Protein AF-A0AAD7JZY4-F1 (afdb_monomer_lite)

Foldseek 3Di:
DPPCDDPPDDDDDDPLVRLLVLLLQCLQCVPDAPRNQLQSLLVSLVVNVVDPDQRALSSLLSLLLSLLVDLDLVSVVVSLVSNLPDPNPDPDDDPVPDHSQNSNLSSNLSSLVSNLVVLVPDDLVNLPPVVPPPDPNRDSDDNDPVSSVPVPDALLSSVSSLVSCLVSHLSVLSSLLSLLSVLLNPLRNLVVLLVDPPNVVSLVCSLVVLVVCPVDDDDPVSVVSNVSSVVSVVSNVVSNVVSVVVVVVVVVD

Secondary structure (DSSP, 8-state):
------S--SS-PPPHHHHHHHHHHHHH-TTSTTS--HHHHHHHHHHHHH--SPPPHHHHHHHHHHHHS--SHHHHHHHHHHHHT-----SSPPPTT--HHHHHHHHHHHHHHHHHHHHHT--HHHH--TT--S-GGG-SS-SSTGGGT-TT--HHHHHHHHHHHHHH-TTHHHHHHHHHHHHHH-HHHHHHHHH-HHHHHHHHHHHHHHHHTTSSPPPHHHHHHHHHHHHHHHHHHHHHHHHHHHHHHHH--

Sequence (253 aa):
MALNLPSMVDNIQPSVTDNVQSILAGLRSPMRHNTGCIFQMFQACCLMGCTKAKPPPELLRAAMQFLVGPRMSGEHEALTQRLLSCRCTTRISPPATLKPFECLDLFISHLCDILVAQLRDLRPAKFRGRKSNRAARRQPWPNCVADIGLQNGTCGDLLQSLLLWTRVSPAGAGLYTLIGSLARFWAPLGQELVTSTVVVRSMRHTLLGSAQFFEVPVPSRSADFFRRAVHSCRILWTAIHFVDAEVKIKHHH

Organism: NCBI:txid1033252

Structure (mmCIF, N/CA/C/O backbone):
data_AF-A0AAD7JZY4-F1
#
_entry.id   AF-A0AAD7JZY4-F1
#
loop_
_atom_site.group_PDB
_atom_site.id
_atom_site.type_symbol
_atom_site.label_atom_id
_atom_site.label_alt_id
_atom_site.label_comp_id
_atom_site.label_asym_id
_atom_site.label_entity_id
_atom_site.label_seq_id
_atom_site.pdbx_PDB_ins_code
_atom_site.Cartn_x
_atom_site.Cartn_y
_atom_site.Cartn_z
_atom_site.occupancy
_atom_site.B_iso_or_equiv
_atom_site.auth_seq_id
_atom_site.auth_comp_id
_atom_site.auth_asym_id
_atom_site.auth_atom_id
_atom_site.pdbx_PDB_model_num
ATOM 1 N N . MET A 1 1 ? -8.080 -10.925 -14.290 1.00 32.75 1 MET A N 1
ATOM 2 C CA . MET A 1 1 ? -7.496 -11.213 -15.614 1.00 32.75 1 MET A CA 1
ATOM 3 C C . MET A 1 1 ? -6.182 -11.947 -15.375 1.00 32.75 1 MET A C 1
ATOM 5 O O . MET A 1 1 ? -5.314 -11.372 -14.732 1.00 32.75 1 MET A O 1
ATOM 9 N N . ALA A 1 2 ? -6.070 -13.221 -15.762 1.00 27.20 2 ALA A N 1
ATOM 10 C CA . ALA A 1 2 ? -4.777 -13.902 -15.758 1.00 27.20 2 ALA A CA 1
ATOM 11 C C . ALA A 1 2 ? -3.939 -13.263 -16.869 1.00 27.20 2 ALA A C 1
ATOM 13 O O . ALA A 1 2 ? -4.353 -13.266 -18.028 1.00 27.20 2 ALA A O 1
ATOM 14 N N . LEU A 1 3 ? -2.825 -12.624 -16.516 1.00 35.09 3 LEU A N 1
ATOM 15 C CA . LEU A 1 3 ? -1.836 -12.238 -17.513 1.00 35.09 3 LEU A CA 1
ATOM 16 C C . LEU A 1 3 ? -1.328 -13.547 -18.122 1.00 35.09 3 LEU A C 1
ATOM 18 O O . LEU A 1 3 ? -0.726 -14.348 -17.411 1.00 35.09 3 LEU A O 1
ATOM 22 N N . ASN A 1 4 ? -1.606 -13.780 -19.406 1.00 32.88 4 ASN A N 1
ATOM 23 C CA . ASN A 1 4 ? -0.932 -14.826 -20.169 1.00 32.88 4 ASN A CA 1
ATOM 24 C C . ASN A 1 4 ? 0.540 -14.418 -20.280 1.00 32.88 4 ASN A C 1
ATOM 26 O O . ASN A 1 4 ? 0.938 -13.732 -21.220 1.00 32.88 4 ASN A O 1
ATOM 30 N N . LEU A 1 5 ? 1.327 -14.775 -19.264 1.00 39.41 5 LEU A N 1
ATOM 31 C CA . LEU A 1 5 ? 2.775 -14.782 -19.366 1.00 39.41 5 LEU A CA 1
ATOM 32 C C . LEU A 1 5 ? 3.135 -15.810 -20.450 1.00 39.41 5 LEU A C 1
ATOM 34 O O . LEU A 1 5 ? 2.658 -16.944 -20.368 1.00 39.41 5 LEU A O 1
ATOM 38 N N . PRO A 1 6 ? 3.924 -15.435 -21.472 1.00 35.50 6 PRO A N 1
ATOM 39 C CA . PRO A 1 6 ? 4.378 -16.387 -22.471 1.00 35.50 6 PRO A CA 1
ATOM 40 C C . PRO A 1 6 ? 5.084 -17.558 -21.783 1.00 35.50 6 PRO A C 1
ATOM 42 O O . PRO A 1 6 ? 5.805 -17.361 -20.803 1.00 35.50 6 PRO A O 1
ATOM 45 N N . SER A 1 7 ? 4.873 -18.765 -22.308 1.00 35.84 7 SER A N 1
ATOM 46 C CA . SER A 1 7 ? 5.457 -20.034 -21.863 1.00 35.84 7 SER A CA 1
ATOM 47 C C . SER A 1 7 ? 6.972 -20.096 -22.112 1.00 35.84 7 SER A C 1
ATOM 49 O O . SER A 1 7 ? 7.463 -20.937 -22.858 1.00 35.84 7 SER A O 1
ATOM 51 N N . MET A 1 8 ? 7.724 -19.180 -21.512 1.00 37.31 8 MET A N 1
ATOM 52 C CA . MET A 1 8 ? 9.182 -19.154 -21.534 1.00 37.31 8 MET A CA 1
ATOM 53 C C . MET A 1 8 ? 9.727 -19.513 -20.155 1.00 37.31 8 MET A C 1
ATOM 55 O O . MET A 1 8 ? 10.302 -18.663 -19.486 1.00 37.31 8 MET A O 1
ATOM 59 N N . VAL A 1 9 ? 9.526 -20.755 -19.710 1.00 40.34 9 VAL A N 1
ATOM 60 C CA . VAL A 1 9 ? 10.327 -21.343 -18.624 1.00 40.34 9 VAL A CA 1
ATOM 61 C C . VAL A 1 9 ? 10.408 -22.856 -18.835 1.00 40.34 9 VAL A C 1
ATOM 63 O O . VAL A 1 9 ? 9.760 -23.621 -18.130 1.00 40.34 9 VAL A O 1
ATOM 66 N N . ASP A 1 10 ? 11.224 -23.289 -19.793 1.00 41.16 10 ASP A N 1
ATOM 67 C CA . ASP A 1 10 ? 11.971 -24.525 -19.579 1.00 41.16 10 ASP A CA 1
ATOM 68 C C . ASP A 1 10 ? 13.296 -24.131 -18.920 1.00 41.16 10 ASP A C 1
ATOM 70 O O . ASP A 1 10 ? 14.033 -23.286 -19.430 1.00 41.16 10 ASP A O 1
ATOM 74 N N . ASN A 1 11 ? 13.557 -24.761 -17.774 1.00 44.38 11 ASN A N 1
ATOM 75 C CA . ASN A 1 11 ? 14.700 -24.631 -16.865 1.00 44.38 11 ASN A CA 1
ATOM 76 C C . ASN A 1 11 ? 14.567 -23.619 -15.710 1.00 44.38 11 ASN A C 1
ATOM 78 O O . ASN A 1 11 ? 14.856 -22.432 -15.819 1.00 44.38 11 ASN A O 1
ATOM 82 N N . ILE A 1 12 ? 14.243 -24.207 -14.548 1.00 45.16 12 ILE A N 1
ATOM 83 C CA . ILE A 1 12 ? 14.331 -23.675 -13.182 1.00 45.16 12 ILE A CA 1
ATOM 84 C C . ILE A 1 12 ? 13.324 -22.551 -12.904 1.00 45.16 12 ILE A C 1
ATOM 86 O O . ILE A 1 12 ? 13.651 -21.367 -12.919 1.00 45.16 12 ILE A O 1
ATOM 90 N N . GLN A 1 13 ? 12.085 -22.930 -12.564 1.00 49.72 13 GLN A N 1
ATOM 91 C CA . GLN A 1 13 ? 11.212 -22.034 -11.804 1.00 49.72 13 GLN A CA 1
ATOM 92 C C . GLN A 1 13 ? 11.962 -21.629 -10.521 1.00 49.72 13 GLN A C 1
ATOM 94 O O . GLN A 1 13 ? 12.282 -22.517 -9.724 1.00 49.72 13 GLN A O 1
ATOM 99 N N . PRO A 1 14 ? 12.274 -20.336 -10.306 1.00 58.12 14 PRO A N 1
ATOM 100 C CA . PRO A 1 14 ? 12.893 -19.902 -9.063 1.00 58.12 14 PRO A CA 1
ATOM 101 C C . PRO A 1 14 ? 11.988 -20.320 -7.909 1.00 58.12 14 PRO A C 1
ATOM 103 O O . PRO A 1 14 ? 10.761 -20.157 -7.974 1.00 58.12 14 PRO A O 1
ATOM 106 N N . SER A 1 15 ? 12.583 -20.891 -6.863 1.00 73.25 15 SER A N 1
ATOM 107 C CA . SER A 1 15 ? 11.814 -21.339 -5.711 1.00 73.25 15 SER A CA 1
ATOM 108 C C . SER A 1 15 ? 11.073 -20.146 -5.092 1.00 73.25 15 SER A C 1
ATOM 110 O O . SER A 1 15 ? 11.478 -18.989 -5.235 1.00 73.25 15 SER A O 1
ATOM 112 N N . VAL A 1 16 ? 9.973 -20.399 -4.375 1.00 72.31 16 VAL A N 1
ATOM 113 C CA . VAL A 1 16 ? 9.262 -19.344 -3.620 1.00 72.31 16 VAL A CA 1
ATOM 114 C C . VAL A 1 16 ? 10.243 -18.553 -2.743 1.00 72.31 16 VAL A C 1
ATOM 116 O O . VAL A 1 16 ? 10.134 -17.334 -2.632 1.00 72.31 16 VAL A O 1
ATOM 119 N N . THR A 1 17 ? 11.242 -19.240 -2.188 1.00 78.50 17 THR A N 1
ATOM 120 C CA . THR A 1 17 ? 12.330 -18.660 -1.401 1.00 78.50 17 THR A CA 1
ATOM 121 C C . THR A 1 17 ? 13.159 -17.658 -2.205 1.00 78.50 17 THR A C 1
ATOM 123 O O . THR A 1 17 ? 13.396 -16.556 -1.715 1.00 78.50 17 THR A O 1
ATOM 126 N N . ASP A 1 18 ? 13.542 -17.981 -3.440 1.00 76.88 18 ASP A N 1
ATOM 127 C CA . ASP A 1 18 ? 14.341 -17.092 -4.296 1.00 76.88 18 ASP A CA 1
ATOM 128 C C . ASP A 1 18 ? 13.563 -15.824 -4.669 1.00 76.88 18 ASP A C 1
ATOM 130 O O . ASP A 1 18 ? 14.097 -14.713 -4.604 1.00 76.88 18 ASP A O 1
ATOM 134 N N . ASN A 1 19 ? 12.266 -15.969 -4.966 1.00 78.00 19 ASN A N 1
ATOM 135 C CA . ASN A 1 19 ? 11.382 -14.834 -5.246 1.00 78.00 19 ASN A CA 1
ATOM 136 C C . ASN A 1 19 ? 11.231 -13.924 -4.018 1.00 78.00 19 ASN A C 1
ATOM 138 O O . ASN A 1 19 ? 11.350 -12.704 -4.128 1.00 78.00 19 ASN A O 1
ATOM 142 N N . VAL A 1 20 ? 11.033 -14.507 -2.832 1.00 82.62 20 VAL A N 1
ATOM 143 C CA . VAL A 1 20 ? 10.974 -13.760 -1.568 1.00 82.62 20 VAL A CA 1
ATOM 144 C C . VAL A 1 20 ? 12.279 -13.004 -1.319 1.00 82.62 20 VAL A C 1
ATOM 146 O O . VAL A 1 20 ? 12.229 -11.829 -0.956 1.00 82.62 20 VAL A O 1
ATOM 149 N N . GLN A 1 21 ? 13.440 -13.639 -1.507 1.00 83.44 21 GLN A N 1
ATOM 150 C CA . GLN A 1 21 ? 14.736 -12.987 -1.288 1.00 83.44 21 GLN A CA 1
ATOM 151 C C . GLN A 1 21 ? 14.977 -11.845 -2.278 1.00 83.44 21 GLN A C 1
ATOM 153 O O . GLN A 1 21 ? 15.440 -10.778 -1.875 1.00 83.44 21 GLN A O 1
ATOM 158 N N . SER A 1 22 ? 14.600 -12.029 -3.546 1.00 79.06 22 SER A N 1
ATOM 159 C CA . SER A 1 22 ? 14.688 -10.986 -4.571 1.00 79.06 22 SER A CA 1
ATOM 160 C C . SER A 1 22 ? 13.863 -9.749 -4.194 1.00 79.06 22 SER A C 1
ATOM 162 O O . SER A 1 22 ? 14.375 -8.625 -4.200 1.00 79.06 22 SER A O 1
ATOM 164 N N . ILE A 1 23 ? 12.614 -9.952 -3.760 1.00 83.44 23 ILE A N 1
ATOM 165 C CA . ILE A 1 23 ? 11.741 -8.856 -3.322 1.00 83.44 23 ILE A CA 1
ATOM 166 C C . ILE A 1 23 ? 12.290 -8.210 -2.050 1.00 83.44 23 ILE A C 1
ATOM 168 O O . ILE A 1 23 ? 12.373 -6.987 -1.973 1.00 83.44 23 ILE A O 1
ATOM 172 N N . LEU A 1 24 ? 12.708 -9.005 -1.062 1.00 87.31 24 LEU A N 1
ATOM 173 C CA . LEU A 1 24 ? 13.280 -8.499 0.187 1.00 87.31 24 LEU A CA 1
ATOM 174 C C . LEU A 1 24 ? 14.506 -7.614 -0.048 1.00 87.31 24 LEU A C 1
ATOM 176 O O . LEU A 1 24 ? 14.630 -6.577 0.604 1.00 87.31 24 LEU A O 1
ATOM 180 N N . ALA A 1 25 ? 15.395 -8.003 -0.963 1.00 84.69 25 ALA A N 1
ATOM 181 C CA . ALA A 1 25 ? 16.568 -7.212 -1.315 1.00 84.69 25 ALA A CA 1
ATOM 182 C C . ALA A 1 25 ? 16.169 -5.852 -1.912 1.00 84.69 25 ALA A C 1
ATOM 184 O O . ALA A 1 25 ? 16.689 -4.820 -1.485 1.00 84.69 25 ALA A O 1
ATOM 185 N N . GLY A 1 26 ? 15.203 -5.845 -2.838 1.00 84.75 26 GLY A N 1
ATOM 186 C CA . GLY A 1 26 ? 14.678 -4.619 -3.442 1.00 84.75 26 GLY A CA 1
ATOM 187 C C . GLY A 1 26 ? 13.964 -3.709 -2.440 1.00 84.75 26 GLY A C 1
ATOM 188 O O . GLY A 1 26 ? 14.225 -2.512 -2.401 1.00 84.75 26 GLY A O 1
ATOM 189 N N . LEU A 1 27 ? 13.118 -4.270 -1.573 1.00 87.69 27 LEU A N 1
ATOM 190 C CA . LEU A 1 27 ? 12.352 -3.510 -0.580 1.00 87.69 27 LEU A CA 1
ATOM 191 C C . LEU A 1 27 ? 13.230 -2.896 0.519 1.00 87.69 27 LEU A C 1
ATOM 193 O O . LEU A 1 27 ? 12.982 -1.774 0.949 1.00 87.69 27 LEU A O 1
ATOM 197 N N . ARG A 1 28 ? 14.254 -3.619 0.994 1.00 87.44 28 ARG A N 1
ATOM 198 C CA . ARG A 1 28 ? 15.130 -3.153 2.088 1.00 87.44 28 ARG A CA 1
ATOM 199 C C . ARG A 1 28 ? 16.166 -2.135 1.642 1.00 87.44 28 ARG A C 1
ATOM 201 O O . ARG A 1 28 ? 16.741 -1.433 2.471 1.00 87.44 28 ARG A O 1
ATOM 208 N N . SER A 1 29 ? 16.507 -2.118 0.362 1.00 82.69 29 SER A N 1
ATOM 209 C CA . SER A 1 29 ? 17.575 -1.268 -0.156 1.00 82.69 29 SER A CA 1
ATOM 210 C C . SER A 1 29 ? 17.277 -0.792 -1.576 1.00 82.69 29 SER A C 1
ATOM 212 O O . SER A 1 29 ? 18.118 -0.971 -2.456 1.00 82.69 29 SER A O 1
ATOM 214 N N . PRO A 1 30 ? 16.133 -0.118 -1.803 1.00 75.69 30 PRO A N 1
ATOM 215 C CA . PRO A 1 30 ? 15.733 0.312 -3.144 1.00 75.69 30 PRO A CA 1
ATOM 216 C C . PRO A 1 30 ? 16.678 1.369 -3.741 1.00 75.69 30 PRO A C 1
ATOM 218 O O . PRO A 1 30 ? 16.653 1.635 -4.938 1.00 75.69 30 PRO A O 1
ATOM 221 N N . MET A 1 31 ? 17.535 1.966 -2.905 1.00 69.62 31 MET A N 1
ATOM 222 C CA . MET A 1 31 ? 18.514 2.979 -3.303 1.00 69.62 31 MET A CA 1
ATOM 223 C C . MET A 1 31 ? 19.898 2.403 -3.653 1.00 69.62 31 MET A C 1
ATOM 225 O O . MET A 1 31 ? 20.703 3.095 -4.282 1.00 69.62 31 MET A O 1
ATOM 229 N N . ARG A 1 32 ? 20.207 1.152 -3.278 1.00 70.44 32 ARG A N 1
ATOM 230 C CA . ARG A 1 32 ? 21.524 0.545 -3.543 1.00 70.44 32 ARG A CA 1
ATOM 231 C C . ARG A 1 32 ? 21.658 0.147 -5.018 1.00 70.44 32 ARG A C 1
ATOM 233 O O . ARG A 1 32 ? 20.697 -0.246 -5.669 1.00 70.44 32 ARG A O 1
ATOM 240 N N . HIS A 1 33 ? 22.867 0.272 -5.566 1.00 57.78 33 HIS A N 1
ATOM 241 C CA . HIS A 1 33 ? 23.150 -0.131 -6.946 1.00 57.78 33 HIS A CA 1
ATOM 242 C C . HIS A 1 33 ? 22.918 -1.646 -7.118 1.00 57.78 33 HIS A C 1
ATOM 244 O O . HIS A 1 33 ? 23.342 -2.432 -6.276 1.00 57.78 33 HIS A O 1
ATOM 250 N N . ASN A 1 34 ? 22.243 -2.044 -8.203 1.00 59.59 34 ASN A N 1
ATOM 251 C CA . ASN A 1 34 ? 21.917 -3.433 -8.578 1.00 59.59 34 ASN A CA 1
ATOM 252 C C . ASN A 1 34 ? 20.942 -4.208 -7.666 1.00 59.59 34 ASN A C 1
ATOM 254 O O . ASN A 1 34 ? 20.619 -5.353 -7.977 1.00 59.59 34 ASN A O 1
ATOM 258 N N . THR A 1 35 ? 20.411 -3.609 -6.599 1.00 58.78 35 THR A N 1
ATOM 259 C CA . THR A 1 35 ? 19.313 -4.179 -5.801 1.00 58.78 35 THR A CA 1
ATOM 260 C C . THR A 1 35 ? 18.084 -3.291 -5.962 1.00 58.78 35 THR A C 1
ATOM 262 O O . THR A 1 35 ? 18.087 -2.165 -5.482 1.00 58.78 35 THR A O 1
ATOM 265 N N . GLY A 1 36 ? 17.044 -3.764 -6.652 1.00 60.00 36 GLY A N 1
ATOM 266 C CA . GLY A 1 36 ? 15.808 -2.984 -6.819 1.00 60.00 36 GLY A CA 1
ATOM 267 C C . GLY A 1 36 ? 15.453 -2.610 -8.257 1.00 60.00 36 GLY A C 1
ATOM 268 O O . GLY A 1 36 ? 14.931 -1.527 -8.509 1.00 60.00 36 GLY A O 1
ATOM 269 N N . CYS A 1 37 ? 15.709 -3.502 -9.219 1.00 78.06 37 CYS A N 1
ATOM 270 C CA . CYS A 1 37 ? 15.067 -3.380 -10.523 1.00 78.06 37 CYS A CA 1
ATOM 271 C C . CYS A 1 37 ? 13.551 -3.415 -10.346 1.00 78.06 37 CYS A C 1
ATOM 273 O O . CYS A 1 37 ? 13.026 -4.437 -9.894 1.00 78.06 37 CYS A O 1
ATOM 275 N N . ILE A 1 38 ? 12.839 -2.368 -10.769 1.00 81.44 38 ILE A N 1
ATOM 276 C CA . ILE A 1 38 ? 11.379 -2.369 -10.661 1.00 81.44 38 ILE A CA 1
ATOM 277 C C . ILE A 1 38 ? 10.743 -3.527 -11.440 1.00 81.44 38 ILE A C 1
ATOM 279 O O . ILE A 1 38 ? 9.788 -4.132 -10.966 1.00 81.44 38 ILE A O 1
ATOM 283 N N . PHE A 1 39 ? 11.333 -3.922 -12.573 1.00 79.31 39 PHE A N 1
ATOM 284 C CA . PHE A 1 39 ? 10.873 -5.072 -13.353 1.00 79.31 39 PHE A CA 1
ATOM 285 C C . PHE A 1 39 ? 11.077 -6.403 -12.620 1.00 79.31 39 PHE A C 1
ATOM 287 O O . PHE A 1 39 ? 10.158 -7.217 -12.587 1.00 79.31 39 PHE A O 1
ATOM 294 N N . GLN A 1 40 ? 12.236 -6.625 -11.985 1.00 78.81 40 GLN A N 1
ATOM 295 C CA . GLN A 1 40 ? 12.467 -7.854 -11.208 1.00 78.81 40 GLN A CA 1
ATOM 296 C C . GLN A 1 40 ? 11.557 -7.909 -9.979 1.00 78.81 40 GLN A C 1
ATOM 298 O O . GLN A 1 40 ? 10.990 -8.955 -9.682 1.00 78.81 40 GLN A O 1
ATOM 303 N N . MET A 1 41 ? 11.382 -6.778 -9.289 1.00 83.69 41 MET A N 1
ATOM 304 C CA . MET A 1 41 ? 10.494 -6.680 -8.131 1.00 83.69 41 MET A CA 1
ATOM 305 C C . MET A 1 41 ? 9.039 -6.943 -8.529 1.00 83.69 41 MET A C 1
ATOM 307 O O . MET A 1 41 ? 8.363 -7.741 -7.884 1.00 83.69 41 MET A O 1
ATOM 311 N N . PHE A 1 42 ? 8.577 -6.344 -9.629 1.00 84.62 42 PHE A N 1
ATOM 312 C CA . PHE A 1 42 ? 7.261 -6.603 -10.208 1.00 84.62 42 PHE A CA 1
ATOM 313 C C . PHE A 1 42 ? 7.073 -8.083 -10.565 1.00 84.62 42 PHE A C 1
ATOM 315 O O . PHE A 1 42 ? 6.083 -8.691 -10.155 1.00 84.62 42 PHE A O 1
ATOM 322 N N . GLN A 1 43 ? 8.024 -8.684 -11.283 1.00 80.88 43 GLN A N 1
ATOM 323 C CA . GLN A 1 43 ? 7.943 -10.083 -11.700 1.00 80.88 43 GLN A CA 1
ATOM 324 C C . GLN A 1 43 ? 7.916 -11.027 -10.496 1.00 80.88 43 GLN A C 1
ATOM 326 O O . GLN A 1 43 ? 7.069 -11.918 -10.432 1.00 80.88 43 GLN A O 1
ATOM 331 N N . ALA A 1 44 ? 8.790 -10.811 -9.515 1.00 81.94 44 ALA A N 1
ATOM 332 C CA . ALA A 1 44 ? 8.813 -11.617 -8.304 1.00 81.94 44 ALA A CA 1
ATOM 333 C C . ALA A 1 44 ? 7.500 -11.471 -7.511 1.00 81.94 44 ALA A C 1
ATOM 335 O O . ALA A 1 44 ? 6.957 -12.471 -7.038 1.00 81.94 44 ALA A O 1
ATOM 336 N N . CYS A 1 45 ? 6.926 -10.263 -7.429 1.00 82.88 45 CYS A N 1
ATOM 337 C CA . CYS A 1 45 ? 5.596 -10.048 -6.848 1.00 82.88 45 CYS A CA 1
ATOM 338 C C . CYS A 1 45 ? 4.494 -10.798 -7.610 1.00 82.88 45 CYS A C 1
ATOM 340 O O . CYS A 1 45 ? 3.642 -11.419 -6.973 1.00 82.88 45 CYS A O 1
ATOM 342 N N . CYS A 1 46 ? 4.521 -10.797 -8.947 1.00 81.62 46 CYS A N 1
ATOM 343 C CA . CYS A 1 46 ? 3.571 -11.556 -9.765 1.00 81.62 46 CYS A CA 1
ATOM 344 C C . CYS A 1 46 ? 3.664 -13.058 -9.490 1.00 81.62 46 CYS A C 1
ATOM 346 O O . CYS A 1 46 ? 2.643 -13.711 -9.270 1.00 81.62 46 CYS A O 1
ATOM 348 N N . LEU A 1 47 ? 4.885 -13.600 -9.456 1.00 79.31 47 LEU A N 1
ATOM 349 C CA . LEU A 1 47 ? 5.130 -15.014 -9.177 1.00 79.31 47 LEU A CA 1
ATOM 350 C C . LEU A 1 47 ? 4.634 -15.397 -7.781 1.00 79.31 47 LEU A C 1
ATOM 352 O O . LEU A 1 47 ? 3.945 -16.404 -7.638 1.00 79.31 47 LEU A O 1
ATOM 356 N N . MET A 1 48 ? 4.888 -14.565 -6.767 1.00 79.88 48 MET A N 1
ATOM 357 C CA . MET A 1 48 ? 4.340 -14.792 -5.429 1.00 79.88 48 MET A CA 1
ATOM 358 C C . MET A 1 48 ? 2.814 -14.746 -5.396 1.00 79.88 48 MET A C 1
ATOM 360 O O . MET A 1 48 ? 2.213 -15.604 -4.756 1.00 79.88 48 MET A O 1
ATOM 364 N N . GLY A 1 49 ? 2.184 -13.800 -6.099 1.00 74.12 49 GLY A N 1
ATOM 365 C CA . GLY A 1 49 ? 0.723 -13.718 -6.202 1.00 74.12 49 GLY A CA 1
ATOM 366 C C . GLY A 1 49 ? 0.089 -14.950 -6.858 1.00 74.12 49 GLY A C 1
ATOM 367 O O . GLY A 1 49 ? -1.060 -15.275 -6.569 1.00 74.12 49 GLY A O 1
ATOM 368 N N . CYS A 1 50 ? 0.841 -15.665 -7.699 1.00 74.94 50 CYS A N 1
ATOM 369 C CA . CYS A 1 50 ? 0.415 -16.935 -8.289 1.00 74.94 50 CYS A CA 1
ATOM 370 C C . CYS A 1 50 ? 0.599 -18.128 -7.337 1.00 74.94 50 CYS A C 1
ATOM 372 O O . CYS A 1 50 ? 0.006 -19.188 -7.547 1.00 74.94 50 CYS A O 1
ATOM 374 N N . THR A 1 51 ? 1.415 -17.986 -6.291 1.00 71.81 51 THR A N 1
ATOM 375 C CA . THR A 1 51 ? 1.653 -19.062 -5.329 1.00 71.81 51 THR A CA 1
ATOM 376 C C . THR A 1 51 ? 0.568 -19.090 -4.254 1.00 71.81 51 THR A C 1
ATOM 378 O O . THR A 1 51 ? 0.128 -18.060 -3.756 1.00 71.81 51 THR A O 1
ATOM 381 N N . LYS A 1 52 ? 0.165 -20.293 -3.827 1.00 70.00 52 LYS A N 1
ATOM 382 C CA . LYS A 1 52 ? -0.700 -20.475 -2.642 1.00 70.00 52 LYS A CA 1
ATOM 383 C C . LYS A 1 52 ? 0.071 -20.339 -1.318 1.00 70.00 52 LYS A C 1
ATOM 385 O O . LYS A 1 52 ? -0.505 -20.531 -0.247 1.00 70.00 52 LYS A O 1
ATOM 390 N N . ALA A 1 53 ? 1.377 -20.077 -1.382 1.00 72.44 53 ALA A N 1
ATOM 391 C CA . ALA A 1 53 ? 2.242 -19.993 -0.216 1.00 72.44 53 ALA A CA 1
ATOM 392 C C . ALA A 1 53 ? 2.004 -18.680 0.538 1.00 72.44 53 ALA A C 1
ATOM 394 O O . ALA A 1 53 ? 1.848 -17.618 -0.064 1.00 72.44 53 ALA A O 1
ATOM 395 N N . LYS A 1 54 ? 1.999 -18.743 1.874 1.00 76.50 54 LYS A N 1
ATOM 396 C CA . LYS A 1 54 ? 1.907 -17.530 2.689 1.00 76.50 54 LYS A CA 1
ATOM 397 C C . LYS A 1 54 ? 3.257 -16.799 2.669 1.00 76.50 54 LYS A C 1
ATOM 399 O O . LYS A 1 54 ? 4.267 -17.430 2.984 1.00 76.50 54 LYS A O 1
ATOM 404 N N . PRO A 1 55 ? 3.295 -15.500 2.324 1.00 78.38 55 PRO A N 1
ATOM 405 C CA . PRO A 1 55 ? 4.510 -14.701 2.385 1.00 78.38 55 PRO A CA 1
ATOM 406 C C . PRO A 1 55 ? 5.057 -14.668 3.822 1.00 78.38 55 PRO A C 1
ATOM 408 O O . PRO A 1 55 ? 4.278 -14.594 4.780 1.00 78.38 55 PRO A O 1
ATOM 411 N N . PRO A 1 56 ? 6.387 -14.707 3.999 1.00 79.56 56 PRO A N 1
ATOM 412 C CA . PRO A 1 56 ? 6.978 -14.698 5.327 1.00 79.56 56 PRO A CA 1
ATOM 413 C C . PRO A 1 56 ? 6.809 -13.336 6.029 1.00 79.56 56 PRO A C 1
ATOM 415 O O . PRO A 1 56 ? 6.770 -12.297 5.363 1.00 79.56 56 PRO A O 1
ATOM 418 N N . PRO A 1 57 ? 6.766 -13.303 7.375 1.00 78.50 57 PRO A N 1
ATOM 419 C CA . PRO A 1 57 ? 6.658 -12.072 8.168 1.00 78.50 57 PRO A CA 1
ATOM 420 C C . PRO A 1 57 ? 7.662 -10.977 7.787 1.00 78.50 57 PRO A C 1
ATOM 422 O O . PRO A 1 57 ? 7.356 -9.787 7.816 1.00 78.50 57 PRO A O 1
ATOM 425 N N . GLU A 1 58 ? 8.892 -11.361 7.454 1.00 81.88 58 GLU A N 1
ATOM 426 C CA . GLU A 1 58 ? 9.973 -10.450 7.085 1.00 81.88 58 GLU A CA 1
ATOM 427 C C . GLU A 1 58 ? 9.650 -9.668 5.813 1.00 81.88 58 GLU A C 1
ATOM 429 O O . GLU A 1 58 ? 10.002 -8.493 5.720 1.00 81.88 58 GLU A O 1
ATOM 434 N N . LEU A 1 59 ? 8.969 -10.307 4.860 1.00 85.19 59 LEU A N 1
ATOM 435 C CA . LEU A 1 59 ? 8.543 -9.686 3.614 1.00 85.19 59 LEU A CA 1
ATOM 436 C C . LEU A 1 59 ? 7.448 -8.653 3.864 1.00 85.19 59 LEU A C 1
ATOM 438 O O . LEU A 1 59 ? 7.513 -7.556 3.322 1.00 85.19 59 LEU A O 1
ATOM 442 N N . LEU A 1 60 ? 6.485 -8.971 4.730 1.00 84.75 60 LEU A N 1
ATOM 443 C CA . LEU A 1 60 ? 5.400 -8.053 5.084 1.00 84.75 60 LEU A CA 1
ATOM 444 C C . LEU A 1 60 ? 5.942 -6.798 5.773 1.00 84.75 60 LEU A C 1
ATOM 446 O O . LEU A 1 60 ? 5.557 -5.683 5.425 1.00 84.75 60 LEU A O 1
ATOM 450 N N . ARG A 1 61 ? 6.901 -6.969 6.693 1.00 83.88 61 ARG A N 1
ATOM 451 C CA . ARG A 1 61 ? 7.592 -5.840 7.331 1.00 83.88 61 ARG A CA 1
ATOM 452 C C . ARG A 1 61 ? 8.380 -5.011 6.323 1.00 83.88 61 ARG A C 1
ATOM 454 O O . ARG A 1 61 ? 8.248 -3.795 6.335 1.00 83.88 61 ARG A O 1
ATOM 461 N N . ALA A 1 62 ? 9.155 -5.649 5.444 1.00 87.12 62 ALA A N 1
ATOM 462 C CA . ALA A 1 62 ? 9.925 -4.939 4.425 1.00 87.12 62 ALA A CA 1
ATOM 463 C C . ALA A 1 62 ? 9.019 -4.177 3.445 1.00 87.12 62 ALA A C 1
ATOM 465 O O . ALA A 1 62 ? 9.344 -3.063 3.054 1.00 87.12 62 ALA A O 1
ATOM 466 N N . ALA A 1 63 ? 7.869 -4.748 3.082 1.00 89.69 63 ALA A N 1
ATOM 467 C CA . ALA A 1 63 ? 6.903 -4.118 2.190 1.00 89.69 63 ALA A CA 1
ATOM 468 C C . ALA A 1 63 ? 6.274 -2.881 2.834 1.00 89.69 63 ALA A C 1
ATOM 470 O O . ALA A 1 63 ? 6.239 -1.821 2.217 1.00 89.69 63 ALA A O 1
ATOM 471 N N . MET A 1 64 ? 5.852 -2.986 4.098 1.00 88.81 64 MET A N 1
ATOM 472 C CA . MET A 1 64 ? 5.373 -1.824 4.845 1.00 88.81 64 MET A CA 1
ATOM 473 C C . MET A 1 64 ? 6.468 -0.765 4.997 1.00 88.81 64 MET A C 1
ATOM 475 O O . MET A 1 64 ? 6.211 0.390 4.688 1.00 88.81 64 MET A O 1
ATOM 479 N N . GLN A 1 65 ? 7.687 -1.151 5.388 1.00 88.44 65 GLN A N 1
ATOM 480 C CA . GLN A 1 65 ? 8.833 -0.240 5.518 1.00 88.44 65 GLN A CA 1
ATOM 481 C C . GLN A 1 65 ? 9.163 0.484 4.213 1.00 88.44 65 GLN A C 1
ATOM 483 O O . GLN A 1 65 ? 9.471 1.668 4.235 1.00 88.44 65 GLN A O 1
ATOM 488 N N . PHE A 1 66 ? 9.075 -0.208 3.079 1.00 91.06 66 PHE A N 1
ATOM 489 C CA . PHE A 1 66 ? 9.260 0.392 1.764 1.00 91.06 66 PHE A CA 1
ATOM 490 C C . PHE A 1 66 ? 8.171 1.431 1.464 1.00 91.06 66 PHE A C 1
ATOM 492 O O . PHE A 1 66 ? 8.484 2.554 1.075 1.00 91.06 66 PHE A O 1
ATOM 499 N N . LEU A 1 67 ? 6.899 1.085 1.694 1.00 90.62 67 LEU A N 1
ATOM 500 C CA . LEU A 1 67 ? 5.769 1.982 1.437 1.00 90.62 67 LEU A CA 1
ATOM 501 C C . LEU A 1 67 ? 5.770 3.212 2.357 1.00 90.62 67 LEU A C 1
ATOM 503 O O . LEU A 1 67 ? 5.346 4.283 1.934 1.00 90.62 67 LEU A O 1
ATOM 507 N N . VAL A 1 68 ? 6.253 3.084 3.593 1.00 90.12 68 VAL A N 1
ATOM 508 C CA . VAL A 1 68 ? 6.303 4.198 4.562 1.00 90.12 68 VAL A CA 1
ATOM 509 C C . VAL A 1 68 ? 7.669 4.878 4.637 1.00 90.12 68 VAL A C 1
ATOM 511 O O . VAL A 1 68 ? 7.847 5.829 5.394 1.00 90.12 68 VAL A O 1
ATOM 514 N N . GLY A 1 69 ? 8.643 4.374 3.878 1.00 86.62 69 GLY A N 1
ATOM 515 C CA . GLY A 1 69 ? 10.012 4.877 3.850 1.00 86.62 69 GLY A CA 1
ATOM 516 C C . GLY A 1 69 ? 10.079 6.348 3.445 1.00 86.62 69 GLY A C 1
ATOM 517 O O . GLY A 1 69 ? 10.711 7.119 4.165 1.00 86.62 69 GLY A O 1
ATOM 518 N N . PRO A 1 70 ? 9.407 6.763 2.354 1.00 83.25 70 PRO A N 1
ATOM 519 C CA . PRO A 1 70 ? 9.268 8.171 2.019 1.00 83.25 70 PRO A CA 1
ATOM 520 C C . PRO A 1 70 ? 8.385 8.893 3.040 1.00 83.25 70 PRO A C 1
ATOM 522 O O . PRO A 1 70 ? 7.184 8.634 3.143 1.00 83.25 70 PRO A O 1
ATOM 525 N N . ARG A 1 71 ? 8.971 9.821 3.790 1.00 81.56 71 ARG A N 1
ATOM 526 C CA . ARG A 1 71 ? 8.279 10.650 4.788 1.00 81.56 71 ARG A CA 1
ATOM 527 C C . ARG A 1 71 ? 7.858 11.996 4.217 1.00 81.56 71 ARG A C 1
ATOM 529 O O . ARG A 1 71 ? 6.925 12.616 4.717 1.00 81.56 71 ARG A O 1
ATOM 536 N N . MET A 1 72 ? 8.515 12.436 3.148 1.00 85.50 72 MET A N 1
ATOM 537 C CA . MET A 1 72 ? 8.225 13.699 2.470 1.00 85.50 72 MET A CA 1
ATOM 538 C C . MET A 1 72 ? 8.143 13.521 0.952 1.00 85.50 72 MET A C 1
ATOM 540 O O . MET A 1 72 ? 8.709 12.580 0.395 1.00 85.50 72 MET A O 1
ATOM 544 N N . SER A 1 73 ? 7.489 14.465 0.264 1.00 85.88 73 SER A N 1
ATOM 545 C CA . SER A 1 73 ? 7.339 14.432 -1.201 1.00 85.88 73 SER A CA 1
ATOM 546 C C . SER A 1 73 ? 8.681 14.315 -1.934 1.00 85.88 73 SER A C 1
ATOM 548 O O . SER A 1 73 ? 8.797 13.499 -2.840 1.00 85.88 73 SER A O 1
ATOM 550 N N . GLY A 1 74 ? 9.712 15.054 -1.504 1.00 86.69 74 GLY A N 1
ATOM 551 C CA . GLY A 1 74 ? 11.033 15.009 -2.146 1.00 86.69 74 GLY A CA 1
ATOM 552 C C . GLY A 1 74 ? 11.730 13.648 -2.026 1.00 86.69 74 GLY A C 1
ATOM 553 O O . GLY A 1 74 ? 12.344 13.180 -2.979 1.00 86.69 74 GLY A O 1
ATOM 554 N N . GLU A 1 75 ? 11.584 12.962 -0.888 1.00 88.19 75 GLU A N 1
ATOM 555 C CA . GLU A 1 75 ? 12.114 11.601 -0.709 1.00 88.19 75 GLU A CA 1
ATOM 556 C C . GLU A 1 75 ? 11.374 10.601 -1.600 1.00 88.19 75 GLU A C 1
ATOM 558 O O . GLU A 1 75 ? 11.982 9.721 -2.210 1.00 88.19 75 GLU A O 1
ATOM 563 N N . HIS A 1 76 ? 10.054 10.760 -1.698 1.00 89.25 76 HIS A N 1
ATOM 564 C CA . HIS A 1 76 ? 9.204 9.932 -2.541 1.00 89.25 76 HIS A CA 1
ATOM 565 C C . HIS A 1 76 ? 9.551 10.111 -4.030 1.00 89.25 76 HIS A C 1
ATOM 567 O O . HIS A 1 76 ? 9.678 9.130 -4.766 1.00 89.25 76 HIS A O 1
ATOM 573 N N . GLU A 1 77 ? 9.740 11.351 -4.479 1.00 88.56 77 GLU A N 1
ATOM 574 C CA . GLU A 1 77 ? 10.176 11.670 -5.840 1.00 88.56 77 GLU A CA 1
ATOM 575 C C . GLU A 1 77 ? 11.562 11.095 -6.134 1.00 88.56 77 GLU A C 1
ATOM 577 O O . GLU A 1 77 ? 11.734 10.431 -7.155 1.00 88.56 77 GLU A O 1
ATOM 582 N N . ALA A 1 78 ? 12.528 11.261 -5.226 1.00 87.75 78 ALA A N 1
ATOM 583 C CA . ALA A 1 78 ? 13.871 10.706 -5.384 1.00 87.75 78 ALA A CA 1
ATOM 584 C C . ALA A 1 78 ? 13.854 9.172 -5.496 1.00 87.75 78 ALA A C 1
ATOM 586 O O . ALA A 1 78 ? 14.502 8.608 -6.382 1.00 87.75 78 ALA A O 1
ATOM 587 N N . LEU A 1 79 ? 13.076 8.494 -4.646 1.00 87.75 79 LEU A N 1
ATOM 588 C CA . LEU A 1 79 ? 12.891 7.044 -4.706 1.00 87.75 79 LEU A CA 1
ATOM 589 C C . LEU A 1 79 ? 12.237 6.616 -6.025 1.00 87.75 79 LEU A C 1
ATOM 591 O O . LEU A 1 79 ? 12.716 5.695 -6.685 1.00 87.75 79 LEU A O 1
ATOM 595 N N . THR A 1 80 ? 11.174 7.305 -6.437 1.00 87.75 80 THR A N 1
ATOM 596 C CA . THR A 1 80 ? 10.465 7.029 -7.692 1.00 87.75 80 THR A CA 1
ATOM 597 C C . THR A 1 80 ? 11.405 7.179 -8.884 1.00 87.75 80 THR A C 1
ATOM 599 O O . THR A 1 80 ? 11.561 6.248 -9.671 1.00 87.75 80 THR A O 1
ATOM 602 N N . GLN A 1 81 ? 12.112 8.307 -8.985 1.00 86.75 81 GLN A N 1
ATOM 603 C CA . GLN A 1 81 ? 13.088 8.551 -10.046 1.00 86.75 81 GLN A CA 1
ATOM 604 C C . GLN A 1 81 ? 14.198 7.501 -10.050 1.00 86.75 81 GLN A C 1
ATOM 606 O O . GLN A 1 81 ? 14.621 7.040 -11.111 1.00 86.75 81 GLN A O 1
ATOM 611 N N . ARG A 1 82 ? 14.648 7.050 -8.876 1.00 84.75 82 ARG A N 1
ATOM 612 C CA . ARG A 1 82 ? 15.641 5.979 -8.775 1.00 84.75 82 ARG A CA 1
ATOM 613 C C . ARG A 1 82 ? 15.123 4.649 -9.325 1.00 84.75 82 ARG A C 1
ATOM 615 O O . ARG A 1 82 ? 15.829 4.006 -10.097 1.00 84.75 82 ARG A O 1
ATOM 622 N N . LEU A 1 83 ? 13.901 4.256 -8.972 1.00 84.50 83 LEU A N 1
ATOM 623 C CA . LEU A 1 83 ? 13.281 3.022 -9.466 1.00 84.50 83 LEU A CA 1
ATOM 624 C C . LEU A 1 83 ? 13.054 3.071 -10.983 1.00 84.50 83 LEU A C 1
ATOM 626 O O . LEU A 1 83 ? 13.321 2.090 -11.677 1.00 84.50 83 LEU A O 1
ATOM 630 N N . LEU A 1 84 ? 12.625 4.225 -11.502 1.00 83.88 84 LEU A N 1
ATOM 631 C CA . LEU A 1 84 ? 12.396 4.447 -12.933 1.00 83.88 84 LEU A CA 1
ATOM 632 C C . LEU A 1 84 ? 13.695 4.527 -13.743 1.00 83.88 84 LEU A C 1
ATOM 634 O O . LEU A 1 84 ? 13.715 4.146 -14.910 1.00 83.88 84 LEU A O 1
ATOM 638 N N . SER A 1 85 ? 14.783 4.996 -13.130 1.00 80.12 85 SER A N 1
ATOM 639 C CA . SER A 1 85 ? 16.096 5.107 -13.773 1.00 80.12 85 SER A CA 1
ATOM 640 C C . SER A 1 85 ? 16.924 3.822 -13.717 1.00 80.12 85 SER A C 1
ATOM 642 O O . SER A 1 85 ? 18.049 3.825 -14.230 1.00 80.12 85 SER A O 1
ATOM 644 N N . CYS A 1 86 ? 16.421 2.711 -13.145 1.00 74.94 86 CYS A N 1
ATOM 645 C CA . CYS A 1 86 ? 17.219 1.486 -13.158 1.00 74.94 86 CYS A CA 1
ATOM 646 C C . CYS A 1 86 ? 17.460 0.992 -14.587 1.00 74.94 86 CYS A C 1
ATOM 648 O O . CYS A 1 86 ? 16.538 0.587 -15.290 1.00 74.94 86 CYS A O 1
ATOM 650 N N . ARG A 1 87 ? 18.739 0.905 -14.964 1.00 65.31 87 ARG A N 1
ATOM 651 C CA . ARG A 1 87 ? 19.220 0.285 -16.210 1.00 65.31 87 ARG A CA 1
ATOM 652 C C . ARG A 1 87 ? 19.634 -1.167 -16.013 1.00 65.31 87 ARG A C 1
ATOM 654 O O . ARG A 1 87 ? 20.622 -1.631 -16.570 1.00 65.31 87 ARG A O 1
ATOM 661 N N . CYS A 1 88 ? 18.915 -1.855 -15.144 1.00 66.69 88 CYS A N 1
ATOM 662 C CA . CYS A 1 88 ? 19.174 -3.232 -14.789 1.00 66.69 88 CYS A CA 1
ATOM 663 C C . CYS A 1 88 ? 19.214 -4.097 -16.070 1.00 66.69 88 CYS A C 1
ATOM 665 O O . CYS A 1 88 ? 18.195 -4.241 -16.746 1.00 66.69 88 CYS A O 1
ATOM 667 N N . THR A 1 89 ? 20.380 -4.662 -16.402 1.00 52.16 89 THR A N 1
ATOM 668 C CA . THR A 1 89 ? 20.601 -5.606 -17.513 1.00 52.16 89 THR A CA 1
ATOM 669 C C . THR A 1 89 ? 19.967 -6.949 -17.168 1.00 52.16 89 THR A C 1
ATOM 671 O O . THR A 1 89 ? 20.619 -7.928 -16.813 1.00 52.16 89 THR A O 1
ATOM 674 N N . THR A 1 90 ? 18.643 -6.989 -17.174 1.00 51.34 90 THR A N 1
ATOM 675 C CA . THR A 1 90 ? 17.909 -8.226 -16.947 1.00 51.34 90 THR A CA 1
ATOM 676 C C . THR A 1 90 ? 18.093 -9.140 -18.160 1.00 51.34 90 THR A C 1
ATOM 678 O O . THR A 1 90 ? 17.873 -8.734 -19.296 1.00 51.34 90 THR A O 1
ATOM 681 N N . ARG A 1 91 ? 18.478 -10.404 -17.921 1.00 47.44 91 ARG A N 1
ATOM 682 C CA . ARG A 1 91 ? 18.422 -11.491 -18.928 1.00 47.44 91 ARG A CA 1
ATOM 683 C C . ARG A 1 91 ? 16.987 -11.817 -19.370 1.00 47.44 91 ARG A C 1
ATOM 685 O O . ARG A 1 91 ? 16.786 -12.640 -20.251 1.00 47.44 91 ARG A O 1
ATOM 692 N N . ILE A 1 92 ? 16.007 -11.201 -18.718 1.00 53.09 92 ILE A N 1
ATOM 693 C CA . ILE A 1 92 ? 14.582 -11.365 -18.954 1.00 53.09 92 ILE A CA 1
ATOM 694 C C . ILE A 1 92 ? 14.118 -10.025 -19.497 1.00 53.09 92 ILE A C 1
ATOM 696 O O . ILE A 1 92 ? 14.024 -9.052 -18.750 1.00 53.09 92 ILE A O 1
ATOM 700 N N . SER A 1 93 ? 13.898 -9.958 -20.805 1.00 50.59 93 SER A N 1
ATOM 701 C CA . SER A 1 93 ? 13.333 -8.770 -21.425 1.00 50.59 93 SER A CA 1
ATOM 702 C C . SER A 1 93 ? 12.002 -8.449 -20.737 1.00 50.59 93 SER A C 1
ATOM 704 O O . SER A 1 93 ? 11.195 -9.366 -20.543 1.00 50.59 93 SER A O 1
ATOM 706 N N . PRO A 1 94 ? 11.734 -7.184 -20.359 1.00 51.62 94 PRO A N 1
ATOM 707 C CA . PRO A 1 94 ? 10.375 -6.809 -20.001 1.00 51.62 94 PRO A CA 1
ATOM 708 C C . PRO A 1 94 ? 9.446 -7.236 -21.147 1.00 51.62 94 PRO A C 1
ATOM 710 O O . PRO A 1 94 ? 9.887 -7.230 -22.304 1.00 51.62 94 PRO A O 1
ATOM 713 N N . PRO A 1 95 ? 8.177 -7.606 -20.882 1.00 54.66 95 PRO A N 1
ATOM 714 C CA . PRO A 1 95 ? 7.216 -7.702 -21.973 1.00 54.66 95 PRO A CA 1
ATOM 715 C C . PRO A 1 95 ? 7.325 -6.386 -22.743 1.00 54.66 95 PRO A C 1
ATOM 717 O O . PRO A 1 95 ? 7.240 -5.326 -22.121 1.00 54.66 95 PRO A O 1
ATOM 720 N N . ALA A 1 96 ? 7.601 -6.461 -24.050 1.00 56.62 96 ALA A N 1
ATOM 721 C CA . ALA A 1 96 ? 8.130 -5.367 -24.881 1.00 56.62 96 ALA A CA 1
ATOM 722 C C . ALA A 1 96 ? 7.260 -4.087 -24.925 1.00 56.62 96 ALA A C 1
ATOM 724 O O . ALA A 1 96 ? 7.564 -3.136 -25.636 1.00 56.62 96 ALA A O 1
ATOM 725 N N . THR A 1 97 ? 6.169 -4.065 -24.167 1.00 62.09 97 THR A N 1
ATOM 726 C CA . THR A 1 97 ? 5.108 -3.072 -24.152 1.0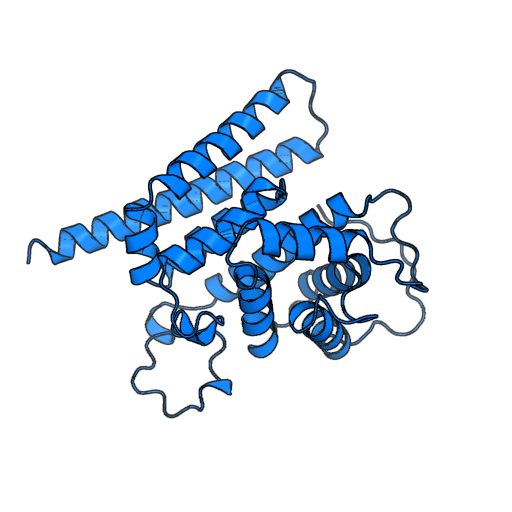0 62.09 97 THR A CA 1
ATOM 727 C C . THR A 1 97 ? 4.969 -2.299 -22.839 1.00 62.09 97 THR A C 1
ATOM 729 O O . THR A 1 97 ? 4.283 -1.285 -22.855 1.00 62.09 97 THR A O 1
ATOM 732 N N . LEU A 1 98 ? 5.533 -2.749 -21.705 1.00 69.56 98 LEU A N 1
ATOM 733 C CA . LEU A 1 98 ? 5.320 -2.058 -20.420 1.00 69.56 98 LEU A CA 1
ATOM 734 C C . LEU A 1 98 ? 6.369 -0.974 -20.167 1.00 69.56 98 LEU A C 1
ATOM 736 O O . LEU A 1 98 ? 7.570 -1.246 -20.095 1.00 69.56 98 LEU A O 1
ATOM 740 N N . LYS A 1 99 ? 5.901 0.259 -19.965 1.00 79.69 99 LYS A N 1
ATOM 741 C CA . LYS A 1 99 ? 6.755 1.389 -19.584 1.00 79.69 99 LYS A CA 1
ATOM 742 C C . LYS A 1 99 ? 7.194 1.249 -18.113 1.00 79.69 99 LYS A C 1
ATOM 744 O O . LYS A 1 99 ? 6.449 0.689 -17.307 1.00 79.69 99 LYS A O 1
ATOM 749 N N . PRO A 1 100 ? 8.361 1.795 -17.712 1.00 79.00 100 PRO A N 1
ATOM 750 C CA . PRO A 1 100 ? 8.845 1.709 -16.328 1.00 79.00 100 PRO A CA 1
ATOM 751 C C . PRO A 1 100 ? 7.840 2.207 -15.279 1.00 79.00 100 PRO A C 1
ATOM 753 O O . PRO A 1 100 ? 7.701 1.604 -14.219 1.00 79.00 100 PRO A O 1
ATOM 756 N N . PHE A 1 101 ? 7.106 3.273 -15.600 1.00 81.75 101 PHE A N 1
ATOM 757 C CA . PHE A 1 101 ? 6.079 3.837 -14.725 1.00 81.75 101 PHE A CA 1
ATOM 758 C C . PHE A 1 101 ? 4.897 2.880 -14.515 1.00 81.75 101 PHE A C 1
ATOM 760 O O . PHE A 1 101 ? 4.493 2.638 -13.385 1.00 81.75 101 PHE A O 1
ATOM 767 N N . GLU A 1 102 ? 4.424 2.230 -15.580 1.00 81.25 102 GLU A N 1
ATOM 768 C CA . GL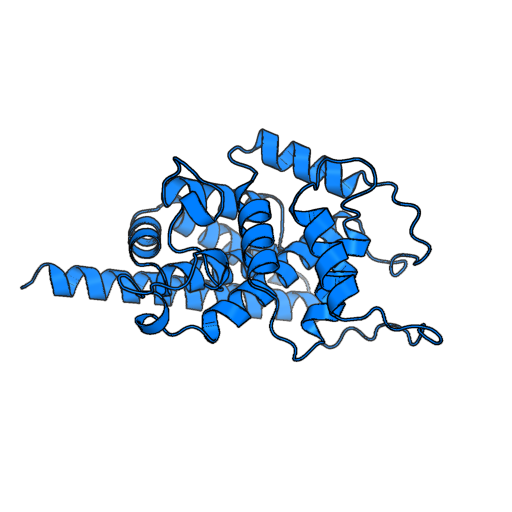U A 1 102 ? 3.363 1.219 -15.486 1.00 81.25 102 GLU A CA 1
ATOM 769 C C . GLU A 1 102 ? 3.816 0.010 -14.653 1.00 81.25 102 GLU A C 1
ATOM 771 O O . GLU A 1 102 ? 3.026 -0.576 -13.914 1.00 81.25 102 GLU A O 1
ATOM 776 N N . CYS A 1 103 ? 5.099 -0.356 -14.733 1.00 82.38 103 CYS A N 1
ATOM 777 C CA . CYS A 1 103 ? 5.665 -1.422 -13.905 1.00 82.38 103 CYS A CA 1
ATOM 778 C C . CYS A 1 103 ? 5.720 -1.038 -12.430 1.00 82.38 103 CYS A C 1
ATOM 780 O O . CYS A 1 103 ? 5.448 -1.884 -11.580 1.00 82.38 103 CYS A O 1
ATOM 782 N N . LEU A 1 104 ? 6.046 0.221 -12.125 1.00 85.44 104 LEU A N 1
ATOM 783 C CA . LEU A 1 104 ? 5.996 0.734 -10.762 1.00 85.44 104 LEU A CA 1
ATOM 784 C C . LEU A 1 104 ? 4.568 0.682 -10.214 1.00 85.44 104 LEU A C 1
ATOM 786 O O . LEU A 1 104 ? 4.357 0.130 -9.137 1.00 85.44 104 LEU A O 1
ATOM 790 N N . ASP A 1 105 ? 3.587 1.159 -10.976 1.00 84.44 105 ASP A N 1
ATOM 791 C CA . ASP A 1 105 ? 2.178 1.135 -10.575 1.00 84.44 105 ASP A CA 1
ATOM 792 C C . ASP A 1 105 ? 1.687 -0.287 -10.289 1.00 84.44 105 ASP A C 1
ATOM 794 O O . ASP A 1 105 ? 1.098 -0.569 -9.241 1.00 84.44 105 ASP A O 1
ATOM 798 N N . LEU A 1 106 ? 1.961 -1.211 -11.211 1.00 83.94 106 LEU A N 1
ATOM 799 C CA . LEU A 1 106 ? 1.580 -2.609 -11.060 1.00 83.94 106 LEU A CA 1
ATOM 800 C C . LEU A 1 106 ? 2.301 -3.260 -9.879 1.00 83.94 106 LEU A C 1
ATOM 802 O O . LEU A 1 106 ? 1.673 -3.994 -9.117 1.00 83.94 106 LEU A O 1
ATOM 806 N N . PHE A 1 107 ? 3.588 -2.973 -9.686 1.00 87.56 107 PHE A N 1
ATOM 807 C CA . PHE A 1 107 ? 4.344 -3.447 -8.533 1.00 87.56 107 PHE A CA 1
ATOM 808 C C . PHE A 1 107 ? 3.712 -2.985 -7.216 1.00 87.56 107 PHE A C 1
ATOM 810 O O . PHE A 1 107 ? 3.434 -3.824 -6.360 1.00 87.56 107 PHE A O 1
ATOM 817 N N . ILE A 1 108 ? 3.427 -1.687 -7.067 1.00 89.62 108 ILE A N 1
ATOM 818 C CA . ILE A 1 108 ? 2.796 -1.140 -5.858 1.00 89.62 108 ILE A CA 1
ATOM 819 C C . ILE A 1 108 ? 1.421 -1.775 -5.635 1.00 89.62 108 ILE A C 1
ATOM 821 O O . ILE A 1 108 ? 1.111 -2.185 -4.514 1.00 89.62 108 ILE A O 1
ATOM 825 N N . SER A 1 109 ? 0.617 -1.926 -6.692 1.00 86.06 109 SER A N 1
ATOM 826 C CA . SER A 1 109 ? -0.688 -2.587 -6.605 1.00 86.06 109 SER A CA 1
ATOM 827 C C . SER A 1 109 ? -0.562 -4.034 -6.120 1.00 86.06 109 SER A C 1
ATOM 829 O O . SER A 1 109 ? -1.264 -4.425 -5.191 1.00 86.06 109 SER A O 1
ATOM 831 N N . HIS A 1 110 ? 0.347 -4.825 -6.696 1.00 86.81 110 HIS A N 1
ATOM 832 C CA . HIS A 1 110 ? 0.549 -6.217 -6.289 1.00 86.81 110 HIS A CA 1
ATOM 833 C C . HIS A 1 110 ? 1.110 -6.339 -4.875 1.00 86.81 110 HIS A C 1
ATOM 835 O O . HIS A 1 110 ? 0.707 -7.232 -4.129 1.00 86.81 110 HIS A O 1
ATOM 841 N N . LEU A 1 111 ? 2.006 -5.435 -4.479 1.00 89.62 111 LEU A N 1
ATOM 842 C CA . LEU A 1 111 ? 2.515 -5.379 -3.114 1.00 89.62 111 LEU A CA 1
ATOM 843 C C . LEU A 1 111 ? 1.371 -5.125 -2.120 1.00 89.62 111 LEU A C 1
ATOM 845 O O . LEU A 1 111 ? 1.283 -5.808 -1.099 1.00 89.62 111 LEU A O 1
ATOM 849 N N . CYS A 1 112 ? 0.454 -4.208 -2.448 1.00 89.75 112 CYS A N 1
ATOM 850 C CA . CYS A 1 112 ? -0.749 -3.958 -1.653 1.00 89.75 112 CYS A CA 1
ATOM 851 C C . CYS A 1 112 ? -1.663 -5.187 -1.592 1.00 89.75 112 CYS A C 1
ATOM 853 O O . CYS A 1 112 ? -2.117 -5.540 -0.506 1.00 89.75 112 CYS A O 1
ATOM 855 N N . ASP A 1 113 ? -1.897 -5.874 -2.713 1.00 86.31 113 ASP A N 1
ATOM 856 C CA . ASP A 1 113 ? -2.730 -7.083 -2.751 1.00 86.31 113 ASP A CA 1
ATOM 857 C C . ASP A 1 113 ? -2.160 -8.197 -1.858 1.00 86.31 113 ASP A C 1
ATOM 859 O O . ASP A 1 113 ? -2.903 -8.827 -1.101 1.00 86.31 113 ASP A O 1
ATOM 863 N N . ILE A 1 114 ? -0.836 -8.397 -1.882 1.00 86.25 114 ILE A N 1
ATOM 864 C CA . ILE A 1 114 ? -0.136 -9.350 -1.007 1.00 86.25 114 ILE A CA 1
ATOM 865 C C . ILE A 1 114 ? -0.373 -8.991 0.466 1.00 86.25 114 ILE A C 1
ATOM 867 O O . ILE A 1 114 ? -0.741 -9.858 1.264 1.00 86.25 114 ILE A O 1
ATOM 871 N N . LEU A 1 115 ? -0.206 -7.717 0.831 1.00 87.44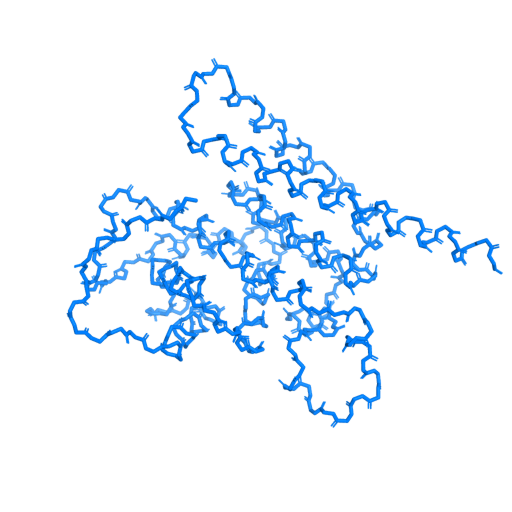 115 LEU A N 1
ATOM 872 C CA . LEU A 1 115 ? -0.411 -7.231 2.198 1.00 87.44 115 LEU A CA 1
ATOM 873 C C . LEU A 1 115 ? -1.872 -7.388 2.651 1.00 87.44 115 LEU A C 1
ATOM 875 O O . LEU A 1 115 ? -2.135 -7.898 3.740 1.00 87.44 115 LEU A O 1
ATOM 879 N N . VAL A 1 116 ? -2.832 -7.012 1.805 1.00 85.88 116 VAL A N 1
ATOM 880 C CA . VAL A 1 116 ? -4.276 -7.111 2.078 1.00 85.88 116 VAL A CA 1
ATOM 881 C C . VAL A 1 116 ? -4.715 -8.565 2.234 1.00 85.88 116 VAL A C 1
ATOM 883 O O . VAL A 1 116 ? -5.500 -8.877 3.134 1.00 85.88 116 VAL A O 1
ATOM 886 N N . ALA A 1 117 ? -4.207 -9.471 1.396 1.00 83.31 117 ALA A N 1
ATOM 887 C CA . ALA A 1 117 ? -4.492 -10.897 1.508 1.00 83.31 117 ALA A CA 1
ATOM 888 C C . ALA A 1 117 ? -4.025 -11.457 2.860 1.00 83.31 117 ALA A C 1
ATOM 890 O O . ALA A 1 117 ? -4.758 -12.215 3.492 1.00 83.31 117 ALA A O 1
ATOM 891 N N . GLN A 1 118 ? -2.854 -11.031 3.348 1.00 79.88 118 GLN A N 1
ATOM 892 C CA . GLN A 1 118 ? -2.383 -11.433 4.675 1.00 79.88 118 GLN A CA 1
ATOM 893 C C . GLN A 1 118 ? -3.216 -10.844 5.805 1.00 79.88 118 GLN A C 1
ATOM 895 O O . GLN A 1 118 ? -3.512 -11.544 6.770 1.00 79.88 118 GLN A O 1
ATOM 900 N N . LEU A 1 119 ? -3.637 -9.587 5.676 1.00 78.25 119 LEU A N 1
ATOM 901 C CA . LEU A 1 119 ? -4.515 -8.949 6.649 1.00 78.25 119 LEU A CA 1
ATOM 902 C C . LEU A 1 119 ? -5.860 -9.676 6.771 1.00 78.25 119 LEU A C 1
ATOM 904 O O . LEU A 1 119 ? -6.332 -9.888 7.883 1.00 78.25 119 LEU A O 1
ATOM 908 N N . ARG A 1 120 ? -6.450 -10.131 5.658 1.00 76.12 120 ARG A N 1
ATOM 909 C CA . ARG A 1 120 ? -7.737 -10.855 5.648 1.00 76.12 120 ARG A CA 1
ATOM 910 C C . ARG A 1 120 ? -7.724 -12.127 6.504 1.00 76.12 120 ARG A C 1
ATOM 912 O O . ARG A 1 120 ? -8.730 -12.448 7.133 1.00 76.12 120 ARG A O 1
ATOM 919 N N . ASP A 1 121 ? -6.594 -12.826 6.539 1.00 68.19 121 ASP A N 1
ATOM 920 C CA . ASP A 1 121 ? -6.420 -14.069 7.300 1.00 68.19 121 ASP A CA 1
ATOM 921 C C . ASP A 1 121 ? -6.202 -13.835 8.807 1.00 68.19 121 ASP A C 1
ATOM 923 O O . ASP A 1 121 ? -6.275 -14.773 9.615 1.00 68.19 121 ASP A O 1
ATOM 927 N N . LEU A 1 122 ? -5.923 -12.595 9.214 1.00 66.75 122 LEU A N 1
ATOM 928 C CA . LEU A 1 122 ? -5.704 -12.233 10.607 1.00 66.75 122 LEU A CA 1
ATOM 929 C C . LEU A 1 122 ? -7.043 -11.884 11.262 1.00 66.75 122 LEU A C 1
ATOM 931 O O . LEU A 1 122 ? -7.805 -11.060 10.779 1.00 66.75 122 LEU A O 1
ATOM 935 N N . ARG A 1 123 ? -7.346 -12.501 12.409 1.00 64.06 123 ARG A N 1
ATOM 936 C CA . ARG A 1 123 ? -8.445 -12.035 13.273 1.00 64.06 123 ARG A CA 1
ATOM 937 C C . ARG A 1 123 ? -7.896 -10.977 14.239 1.00 64.06 123 ARG A C 1
ATOM 939 O O . ARG A 1 123 ? -6.822 -11.225 14.793 1.00 64.06 123 ARG A O 1
ATOM 946 N N . PRO A 1 124 ? -8.631 -9.891 14.554 1.00 59.59 124 PRO A N 1
ATOM 947 C CA . PRO A 1 124 ? -8.195 -8.885 15.535 1.00 59.59 124 PRO A CA 1
ATOM 948 C C . PRO A 1 124 ? -7.769 -9.490 16.887 1.00 59.59 124 PRO A C 1
ATOM 950 O O . PRO A 1 124 ? -6.793 -9.059 17.499 1.00 59.59 124 PRO A O 1
ATOM 953 N N . ALA A 1 125 ? -8.431 -10.573 17.315 1.00 57.78 125 ALA A N 1
ATOM 954 C CA . ALA A 1 125 ? -8.105 -11.311 18.538 1.00 57.78 125 ALA A CA 1
ATOM 955 C C . ALA A 1 125 ? -6.725 -12.008 18.520 1.00 57.78 125 ALA A C 1
ATOM 957 O O . ALA A 1 125 ? -6.135 -12.210 19.575 1.00 57.78 125 ALA A O 1
ATOM 958 N N . LYS A 1 126 ? -6.180 -12.355 17.342 1.00 53.75 126 LYS A N 1
ATOM 959 C CA . LYS A 1 126 ? -4.838 -12.959 17.198 1.00 53.75 126 LYS A CA 1
ATOM 960 C C . LYS A 1 126 ? -3.712 -11.920 17.172 1.00 53.75 126 LYS A C 1
ATOM 962 O O . LYS A 1 126 ? -2.554 -12.288 17.331 1.00 53.75 126 LYS A O 1
ATOM 967 N N . PHE A 1 127 ? -4.050 -10.646 16.970 1.00 53.00 127 PHE A N 1
ATOM 968 C CA . PHE A 1 127 ? -3.104 -9.532 16.976 1.00 53.00 127 PHE A CA 1
ATOM 969 C C . PHE A 1 127 ? -2.772 -9.076 18.402 1.00 53.00 127 PHE A C 1
ATOM 971 O O . PHE A 1 127 ? -1.623 -8.794 18.724 1.00 53.00 127 PHE A O 1
ATOM 978 N N . ARG A 1 128 ? -3.764 -9.086 19.305 1.00 51.16 128 ARG A N 1
ATOM 979 C CA . ARG A 1 128 ? -3.587 -8.726 20.722 1.00 51.16 128 ARG A CA 1
ATOM 980 C C . ARG A 1 128 ? -3.013 -9.873 21.551 1.00 51.16 128 ARG A C 1
ATOM 982 O O . ARG A 1 128 ? -3.568 -10.276 22.568 1.00 51.16 128 ARG A O 1
ATOM 989 N N . GLY A 1 129 ? -1.842 -10.356 21.169 1.00 46.12 129 GLY A N 1
ATOM 990 C CA . GLY A 1 129 ? -1.001 -11.151 22.050 1.00 46.12 129 GLY A CA 1
ATOM 991 C C . GLY A 1 129 ? -0.186 -10.262 22.986 1.00 46.12 129 GLY A C 1
ATOM 992 O O . GLY A 1 129 ? 1.029 -10.389 22.996 1.00 46.12 129 GLY A O 1
ATOM 993 N N . ARG A 1 130 ? -0.807 -9.395 23.806 1.00 43.94 130 ARG A N 1
ATOM 994 C CA . ARG A 1 130 ? -0.084 -8.599 24.835 1.00 43.94 130 ARG A CA 1
ATOM 995 C C . ARG A 1 130 ? 0.675 -9.494 25.843 1.00 43.94 130 ARG A C 1
ATOM 997 O O . ARG A 1 130 ? 1.505 -9.008 26.593 1.00 43.94 130 ARG A O 1
ATOM 1004 N N . LYS A 1 131 ? 0.375 -10.803 25.834 1.00 44.62 131 LYS A N 1
ATOM 1005 C CA . LYS A 1 131 ? 0.992 -11.889 26.616 1.00 44.62 131 LYS A CA 1
ATOM 1006 C C . LYS A 1 131 ? 1.714 -12.940 25.754 1.00 44.62 131 LYS A C 1
ATOM 1008 O O . LYS A 1 131 ? 1.971 -14.051 26.209 1.00 44.62 131 LYS A O 1
ATOM 1013 N N . SER A 1 132 ? 1.980 -12.654 24.481 1.00 47.94 132 SER A N 1
ATOM 1014 C CA . SER A 1 132 ? 2.723 -13.580 23.631 1.00 47.94 132 SER A CA 1
ATOM 1015 C C . SER A 1 132 ? 4.205 -13.525 24.006 1.00 47.94 132 SER A C 1
ATOM 1017 O O . SER A 1 132 ? 4.933 -12.681 23.501 1.00 47.94 132 SER A O 1
ATOM 1019 N N . ASN A 1 133 ? 4.675 -14.488 24.804 1.00 51.62 133 ASN A N 1
ATOM 1020 C CA . ASN A 1 133 ? 6.109 -14.765 25.017 1.00 51.62 133 ASN A CA 1
ATOM 1021 C C . ASN A 1 133 ? 6.852 -15.187 23.728 1.00 51.62 133 ASN A C 1
ATOM 1023 O O . ASN A 1 133 ? 8.016 -15.582 23.771 1.00 51.62 133 ASN A O 1
ATOM 1027 N N . ARG A 1 134 ? 6.201 -15.158 22.557 1.00 51.59 134 ARG A N 1
ATOM 1028 C CA . ARG A 1 134 ? 6.875 -15.421 21.285 1.00 51.59 134 ARG A CA 1
ATOM 1029 C C . ARG A 1 134 ? 7.688 -14.191 20.909 1.00 51.59 134 ARG A C 1
ATOM 1031 O O . ARG A 1 134 ? 7.134 -13.102 20.807 1.00 51.59 134 ARG A O 1
ATOM 1038 N N . ALA A 1 135 ? 8.979 -14.394 20.652 1.00 53.84 135 ALA A N 1
ATOM 1039 C CA . ALA A 1 135 ? 9.867 -13.357 20.140 1.00 53.84 135 ALA A CA 1
ATOM 1040 C C . ALA A 1 135 ? 9.196 -12.583 18.992 1.00 53.84 135 ALA A C 1
ATOM 1042 O O . ALA A 1 135 ? 8.629 -13.210 18.092 1.00 53.84 135 ALA A O 1
ATOM 1043 N N . ALA A 1 136 ? 9.308 -11.248 18.998 1.00 52.78 136 ALA A N 1
ATOM 1044 C CA . ALA A 1 136 ? 8.715 -10.328 18.015 1.00 52.78 136 ALA A CA 1
ATOM 1045 C C . ALA A 1 136 ? 8.900 -10.769 16.547 1.00 52.78 136 ALA A C 1
ATOM 1047 O O . ALA A 1 136 ? 8.061 -10.487 15.694 1.00 52.78 136 ALA A O 1
ATOM 1048 N N . ARG A 1 137 ? 9.958 -11.544 16.263 1.00 51.56 137 ARG A N 1
ATOM 1049 C CA . ARG A 1 137 ? 10.245 -12.158 14.958 1.00 51.56 137 ARG A CA 1
ATOM 1050 C C . ARG A 1 137 ? 9.142 -13.103 14.451 1.00 51.56 137 ARG A C 1
ATOM 1052 O O . ARG A 1 137 ? 8.878 -13.105 13.255 1.00 51.56 137 ARG A O 1
ATOM 1059 N N . ARG A 1 138 ? 8.451 -13.848 15.326 1.00 54.09 138 ARG A N 1
ATOM 1060 C CA . ARG A 1 138 ? 7.421 -14.844 14.947 1.00 54.09 138 ARG A CA 1
ATOM 1061 C C . ARG A 1 138 ? 6.027 -14.261 14.699 1.00 54.09 138 ARG A C 1
ATOM 1063 O O . ARG A 1 138 ? 5.144 -14.996 14.259 1.00 54.09 138 ARG A O 1
ATOM 1070 N N . GLN A 1 139 ? 5.798 -12.984 15.002 1.00 61.84 139 GLN A N 1
ATOM 1071 C CA . GLN A 1 139 ? 4.522 -12.345 14.702 1.00 61.84 139 GLN A CA 1
ATOM 1072 C C . GLN A 1 139 ? 4.505 -11.892 13.234 1.00 61.84 139 GLN A C 1
ATOM 1074 O O . GLN A 1 139 ? 5.415 -11.175 12.827 1.00 61.84 139 GLN A O 1
ATOM 1079 N N . PRO A 1 140 ? 3.512 -12.300 12.422 1.00 60.59 140 PRO A N 1
ATOM 1080 C CA . PRO A 1 140 ? 3.500 -11.991 10.994 1.00 60.59 140 PRO A CA 1
ATOM 1081 C C . PRO A 1 140 ? 3.253 -10.513 10.692 1.00 60.59 140 PRO A C 1
ATOM 1083 O O . PRO A 1 140 ? 3.636 -10.050 9.624 1.00 60.59 140 PRO A O 1
ATOM 1086 N N . TRP A 1 141 ? 2.643 -9.776 11.625 1.00 68.31 141 TRP A N 1
ATOM 1087 C CA . TRP A 1 141 ? 2.249 -8.388 11.419 1.00 68.31 141 TRP A CA 1
ATOM 1088 C C . TRP A 1 141 ? 2.867 -7.437 12.460 1.00 68.31 141 TRP A C 1
ATOM 1090 O O . TRP A 1 141 ? 2.949 -7.817 13.631 1.00 68.31 141 TRP A O 1
ATOM 1100 N N . PRO A 1 142 ? 3.271 -6.221 12.057 1.00 64.69 142 PRO A N 1
ATOM 1101 C CA . PRO A 1 142 ? 3.699 -5.138 12.948 1.00 64.69 142 PRO A CA 1
ATOM 1102 C C . PRO A 1 142 ? 2.669 -4.834 14.047 1.00 64.69 142 PRO A C 1
ATOM 1104 O O . PRO A 1 142 ? 1.497 -4.663 13.727 1.00 64.69 142 PRO A O 1
ATOM 1107 N N . ASN A 1 143 ? 3.079 -4.733 15.316 1.00 67.25 143 ASN A N 1
ATOM 1108 C CA . ASN A 1 143 ? 2.200 -4.392 16.447 1.00 67.25 143 ASN A CA 1
ATOM 1109 C C . ASN A 1 143 ? 1.894 -2.897 16.558 1.00 67.25 143 ASN A C 1
ATOM 1111 O O . ASN A 1 143 ? 0.894 -2.508 17.164 1.00 67.25 143 ASN A O 1
ATOM 1115 N N . CYS A 1 144 ? 2.782 -2.059 16.033 1.00 69.62 144 CYS A N 1
ATOM 1116 C CA . CYS A 1 144 ? 2.711 -0.610 16.137 1.00 69.62 144 CYS A CA 1
ATOM 1117 C C . CYS A 1 144 ? 3.420 0.071 14.955 1.00 69.62 144 CYS A C 1
ATOM 1119 O O . CYS A 1 144 ? 4.015 -0.580 14.097 1.00 69.62 144 CYS A O 1
ATOM 1121 N N . VAL A 1 145 ? 3.377 1.405 14.936 1.00 71.50 145 VAL A N 1
ATOM 1122 C CA . VAL A 1 145 ? 4.046 2.265 13.939 1.00 71.50 145 VAL A CA 1
ATOM 1123 C C . VAL A 1 145 ? 5.563 2.065 13.946 1.00 71.50 145 VAL A C 1
ATOM 1125 O O . VAL A 1 145 ? 6.192 2.021 12.890 1.00 71.50 145 VAL A O 1
ATOM 1128 N N . ALA A 1 146 ? 6.157 1.825 15.116 1.00 72.50 146 ALA A N 1
ATOM 1129 C CA . ALA A 1 146 ? 7.585 1.547 15.207 1.00 72.50 146 ALA A CA 1
ATOM 1130 C C . ALA A 1 146 ? 7.976 0.259 14.460 1.00 72.50 146 ALA A C 1
ATOM 1132 O O . ALA A 1 146 ? 8.998 0.232 13.772 1.00 72.50 146 ALA A O 1
ATOM 1133 N N . ASP A 1 147 ? 7.125 -0.773 14.497 1.00 71.25 147 ASP A N 1
ATOM 1134 C CA . ASP A 1 147 ? 7.379 -2.062 13.841 1.00 71.25 147 ASP A CA 1
ATOM 1135 C C . ASP A 1 147 ? 7.341 -1.984 12.300 1.00 71.25 147 ASP A C 1
ATOM 1137 O O . ASP A 1 147 ? 7.936 -2.828 11.625 1.00 71.25 147 ASP A O 1
ATOM 1141 N N . ILE A 1 148 ? 6.678 -0.971 11.727 1.00 73.88 148 ILE A N 1
ATOM 1142 C CA . ILE A 1 148 ? 6.689 -0.674 10.279 1.00 73.88 148 ILE A CA 1
ATOM 1143 C C . ILE A 1 148 ? 7.795 0.302 9.864 1.00 73.88 148 ILE A C 1
ATOM 1145 O O . ILE A 1 148 ? 7.836 0.704 8.710 1.00 73.88 148 ILE A O 1
ATOM 1149 N N . GLY A 1 149 ? 8.723 0.654 10.760 1.00 69.06 149 GLY A N 1
ATOM 1150 C CA . GLY A 1 149 ? 9.856 1.539 10.450 1.00 69.06 149 GLY A CA 1
ATOM 1151 C C . GLY A 1 149 ? 9.634 3.014 10.796 1.00 69.06 149 GLY A C 1
ATOM 1152 O O . GLY A 1 149 ? 10.496 3.850 10.517 1.00 69.06 149 GLY A O 1
ATOM 1153 N N . LEU A 1 150 ? 8.524 3.345 11.459 1.00 75.88 150 LEU A N 1
ATOM 1154 C CA . LEU A 1 150 ? 8.245 4.680 11.984 1.00 75.88 150 LEU A CA 1
ATOM 1155 C C . LEU A 1 150 ? 8.558 4.719 13.486 1.00 75.88 150 LEU A C 1
ATOM 1157 O O . LEU A 1 150 ? 7.656 4.836 14.309 1.00 75.88 150 LEU A O 1
ATOM 1161 N N . GLN A 1 151 ? 9.842 4.579 13.850 1.00 67.94 151 GLN A N 1
ATOM 1162 C CA . GLN A 1 151 ? 10.296 4.432 15.249 1.00 67.94 151 GLN A CA 1
ATOM 1163 C C . GLN A 1 151 ? 9.756 5.517 16.201 1.00 67.94 151 GLN A C 1
ATOM 1165 O O . GLN A 1 151 ? 9.451 5.201 17.344 1.00 67.94 151 GLN A O 1
ATOM 1170 N N . ASN A 1 152 ? 9.562 6.742 15.699 1.00 72.88 152 ASN A N 1
ATOM 1171 C CA . ASN A 1 152 ? 8.966 7.870 16.427 1.00 72.88 152 ASN A CA 1
ATOM 1172 C C . ASN A 1 152 ? 7.749 8.472 15.696 1.00 72.88 152 ASN A C 1
ATOM 1174 O O . ASN A 1 152 ? 7.398 9.621 15.941 1.00 72.88 152 ASN A O 1
ATOM 1178 N N . GLY A 1 153 ? 7.169 7.752 14.733 1.00 77.75 153 GLY A N 1
ATOM 1179 C CA . GLY A 1 153 ? 6.074 8.286 13.925 1.00 77.75 153 GLY A CA 1
ATOM 1180 C C . GLY A 1 153 ? 4.705 8.044 14.549 1.00 77.75 153 GLY A C 1
ATOM 1181 O O . GLY A 1 153 ? 4.535 7.229 15.453 1.00 77.75 153 GLY A O 1
ATOM 1182 N N . THR A 1 154 ? 3.717 8.747 14.024 1.00 87.25 154 THR A N 1
ATOM 1183 C CA . THR A 1 154 ? 2.302 8.675 14.381 1.00 87.25 154 THR A CA 1
ATOM 1184 C C . THR A 1 154 ? 1.508 7.895 13.327 1.00 87.25 154 THR A C 1
ATOM 1186 O O . THR A 1 154 ? 2.013 7.557 12.253 1.00 87.25 154 THR A O 1
ATOM 1189 N N . CYS A 1 155 ? 0.234 7.596 13.609 1.00 86.12 155 CYS A N 1
ATOM 1190 C CA . CYS A 1 155 ? -0.668 7.076 12.573 1.00 86.12 155 CYS A CA 1
ATOM 1191 C C . CYS A 1 155 ? -0.883 8.101 11.445 1.00 86.12 1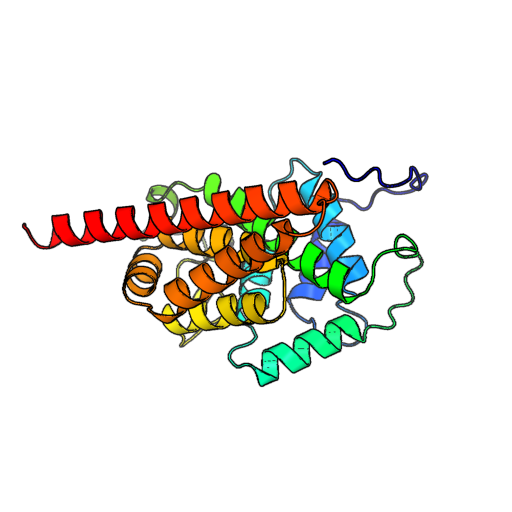55 CYS A C 1
ATOM 1193 O O . CYS A 1 155 ? -1.082 7.699 10.299 1.00 86.12 155 CYS A O 1
ATOM 1195 N N . GLY A 1 156 ? -0.787 9.400 11.750 1.00 87.94 156 GLY A N 1
ATOM 1196 C CA . GLY A 1 156 ? -0.822 10.471 10.756 1.00 87.94 156 GLY A CA 1
ATOM 1197 C C . GLY A 1 156 ? 0.359 10.387 9.791 1.00 87.94 156 GLY A C 1
ATOM 1198 O O . GLY A 1 156 ? 0.153 10.410 8.579 1.00 87.94 156 GLY A O 1
ATOM 1199 N N . ASP A 1 157 ? 1.575 10.172 10.307 1.00 87.75 157 ASP A N 1
ATOM 1200 C CA . ASP A 1 157 ? 2.779 9.989 9.479 1.00 87.75 157 ASP A CA 1
ATOM 1201 C C . ASP A 1 157 ? 2.657 8.758 8.575 1.00 87.75 157 ASP A C 1
ATOM 1203 O O . ASP A 1 157 ? 2.962 8.817 7.385 1.00 87.75 157 ASP A O 1
ATOM 1207 N N . LEU A 1 158 ? 2.132 7.653 9.118 1.00 89.06 158 LEU A N 1
ATOM 1208 C CA . LEU A 1 158 ? 1.832 6.447 8.347 1.00 89.06 158 LEU A CA 1
ATOM 1209 C C . LEU A 1 158 ? 0.881 6.739 7.181 1.00 89.06 158 LEU A C 1
ATOM 1211 O O . LEU A 1 158 ? 1.172 6.372 6.041 1.00 89.06 158 LEU A O 1
ATOM 1215 N N . LEU A 1 159 ? -0.260 7.377 7.457 1.00 88.62 159 LEU A N 1
ATOM 1216 C CA . LEU A 1 159 ? -1.231 7.722 6.420 1.00 88.62 159 LEU A CA 1
ATOM 1217 C C . LEU A 1 159 ? -0.605 8.647 5.384 1.00 88.62 159 LEU A C 1
ATOM 1219 O O . LEU A 1 159 ? -0.751 8.401 4.190 1.00 88.62 159 LEU A O 1
ATOM 1223 N N . GLN A 1 160 ? 0.117 9.672 5.825 1.00 88.06 160 GLN A N 1
ATOM 1224 C CA . GLN A 1 160 ? 0.737 10.640 4.938 1.00 88.06 160 GLN A CA 1
ATOM 1225 C C . GLN A 1 160 ? 1.731 9.971 3.985 1.00 88.06 160 GLN A C 1
ATOM 1227 O O . GLN A 1 160 ? 1.637 10.192 2.777 1.00 88.06 160 GLN A O 1
ATOM 1232 N N . SER A 1 161 ? 2.613 9.102 4.485 1.00 89.12 161 SER A N 1
ATOM 1233 C CA . SER A 1 161 ? 3.548 8.347 3.646 1.00 89.12 161 SER A CA 1
ATOM 1234 C C . SER A 1 161 ? 2.835 7.439 2.642 1.00 89.12 161 SER A C 1
ATOM 1236 O O . SER A 1 161 ? 3.191 7.426 1.465 1.00 89.12 161 SER A O 1
ATOM 1238 N N . LEU A 1 162 ? 1.782 6.724 3.057 1.00 89.81 162 LEU A N 1
ATOM 1239 C CA . LEU A 1 162 ? 0.999 5.883 2.142 1.00 89.81 162 LEU A CA 1
ATOM 1240 C C . LEU A 1 162 ? 0.275 6.713 1.070 1.00 89.81 162 LEU A C 1
ATOM 1242 O O . LEU A 1 162 ? 0.181 6.293 -0.083 1.00 89.81 162 LEU A O 1
ATOM 1246 N N . LEU A 1 163 ? -0.208 7.906 1.425 1.00 88.19 163 LEU A N 1
ATOM 1247 C CA . LEU A 1 163 ? -0.876 8.813 0.495 1.00 88.19 163 LEU A CA 1
ATOM 1248 C C . LEU A 1 163 ? 0.084 9.444 -0.519 1.00 88.19 163 LEU A C 1
ATOM 1250 O O . LEU A 1 163 ? -0.375 9.797 -1.606 1.00 88.19 163 LEU A O 1
ATOM 1254 N N . LEU A 1 164 ? 1.388 9.563 -0.234 1.00 87.81 164 LEU A N 1
ATOM 1255 C CA . LEU A 1 164 ? 2.362 10.058 -1.221 1.00 87.81 164 LEU A CA 1
ATOM 1256 C C . LEU A 1 164 ? 2.338 9.208 -2.497 1.00 87.81 164 LEU A C 1
ATOM 1258 O O . LEU A 1 164 ? 2.269 9.757 -3.596 1.00 87.81 164 LEU A O 1
ATOM 1262 N N . TRP A 1 165 ? 2.246 7.887 -2.347 1.00 87.50 165 TRP A N 1
ATOM 1263 C CA . TRP A 1 165 ? 2.152 6.960 -3.473 1.00 87.50 165 TRP A CA 1
ATOM 1264 C C . TRP A 1 165 ? 0.865 7.124 -4.292 1.00 87.50 165 TRP A C 1
ATOM 1266 O O . TRP A 1 165 ? 0.855 6.836 -5.484 1.00 87.50 165 TRP A O 1
ATOM 1276 N N . THR A 1 166 ? -0.223 7.634 -3.702 1.00 82.38 166 THR A N 1
ATOM 1277 C CA . THR A 1 166 ? -1.486 7.876 -4.432 1.00 82.38 166 THR A CA 1
ATOM 1278 C C . THR A 1 166 ? -1.433 9.106 -5.340 1.00 82.38 166 THR A C 1
ATOM 1280 O O . THR A 1 166 ? -2.230 9.215 -6.267 1.00 82.38 166 THR A O 1
ATOM 1283 N N . ARG A 1 167 ? -0.502 10.041 -5.090 1.00 75.06 167 ARG A N 1
ATOM 1284 C CA . ARG A 1 167 ? -0.377 11.293 -5.862 1.00 75.06 167 ARG A CA 1
ATOM 1285 C C . ARG A 1 167 ? 0.271 11.086 -7.221 1.00 75.06 167 ARG A C 1
ATOM 1287 O O . ARG A 1 167 ? 0.009 11.841 -8.148 1.00 75.06 167 ARG A O 1
ATOM 1294 N N . VAL A 1 168 ? 1.133 10.084 -7.308 1.00 64.12 168 VAL A N 1
ATOM 1295 C CA . VAL A 1 168 ? 1.959 9.802 -8.481 1.00 64.12 168 VAL A CA 1
ATOM 1296 C C . VAL A 1 168 ? 1.518 8.559 -9.232 1.00 64.12 168 VAL A C 1
ATOM 1298 O O . VAL A 1 168 ? 2.099 8.289 -10.266 1.00 64.12 168 VAL A O 1
ATOM 1301 N N . SER A 1 169 ? 0.560 7.781 -8.721 1.00 64.06 169 SER A N 1
ATOM 1302 C CA . SER A 1 169 ? 0.265 6.456 -9.258 1.00 64.06 169 SER A CA 1
ATOM 1303 C C . SER A 1 169 ? -1.240 6.189 -9.341 1.00 64.06 169 SER A C 1
ATOM 1305 O O . SER A 1 169 ? -1.945 6.327 -8.333 1.00 64.06 169 SER A O 1
ATOM 1307 N N . PRO A 1 170 ? -1.761 5.699 -10.485 1.00 62.19 170 PRO A N 1
ATOM 1308 C CA . PRO A 1 170 ? -3.091 5.101 -10.548 1.00 62.19 170 PRO A CA 1
ATOM 1309 C C . PRO A 1 170 ? -3.240 3.881 -9.619 1.00 62.19 170 PRO A C 1
ATOM 1311 O O . PRO A 1 170 ? -4.363 3.479 -9.331 1.00 62.19 170 PRO A O 1
ATOM 1314 N N . ALA A 1 171 ? -2.167 3.321 -9.045 1.00 64.00 171 ALA A N 1
ATOM 1315 C CA . ALA A 1 171 ? -2.245 2.264 -8.030 1.00 64.00 171 ALA A CA 1
ATOM 1316 C C . ALA A 1 171 ? -2.928 2.695 -6.713 1.00 64.00 171 ALA A C 1
ATOM 1318 O O . ALA A 1 171 ? -3.086 1.871 -5.807 1.00 64.00 171 ALA A O 1
ATOM 1319 N N . GLY A 1 172 ? -3.387 3.950 -6.603 1.00 71.50 172 GLY A N 1
ATOM 1320 C CA . GLY A 1 172 ? -4.117 4.476 -5.449 1.00 71.50 172 GLY A CA 1
ATOM 1321 C C . GLY A 1 172 ? -5.257 3.579 -4.956 1.00 71.50 172 GLY A C 1
ATOM 1322 O O . GLY A 1 172 ? -5.465 3.466 -3.751 1.00 71.50 172 GLY A O 1
ATOM 1323 N N . ALA A 1 173 ? -5.932 2.838 -5.844 1.00 74.75 173 ALA A N 1
ATOM 1324 C CA . ALA A 1 173 ? -6.942 1.861 -5.437 1.00 74.75 173 ALA A CA 1
ATOM 1325 C C . ALA A 1 173 ? -6.379 0.759 -4.511 1.00 74.75 173 ALA A C 1
ATOM 1327 O O . ALA A 1 173 ? -7.001 0.449 -3.492 1.00 74.75 173 ALA A O 1
ATOM 1328 N N . GLY A 1 174 ? -5.214 0.180 -4.822 1.00 83.06 174 GLY A N 1
ATOM 1329 C CA . GLY A 1 174 ? -4.580 -0.842 -3.979 1.00 83.06 174 GLY A CA 1
ATOM 1330 C C . GLY A 1 174 ? -4.195 -0.283 -2.607 1.00 83.06 174 GLY A C 1
ATOM 1331 O O . GLY A 1 174 ? -4.483 -0.895 -1.577 1.00 83.06 174 GLY A O 1
ATOM 1332 N N . LEU A 1 175 ? -3.657 0.938 -2.589 1.00 87.94 175 LEU A N 1
ATOM 1333 C CA . LEU A 1 175 ? -3.284 1.648 -1.364 1.00 87.94 175 LEU A CA 1
ATOM 1334 C C . LEU A 1 175 ? -4.490 1.976 -0.482 1.00 87.94 175 LEU A C 1
ATOM 1336 O O . LEU A 1 175 ? -4.435 1.733 0.718 1.00 87.94 175 LEU A O 1
ATOM 1340 N N . TYR A 1 176 ? -5.608 2.450 -1.040 1.00 85.25 176 TYR A N 1
ATOM 1341 C CA . TYR A 1 176 ? -6.819 2.688 -0.245 1.00 85.25 176 TYR A CA 1
ATOM 1342 C C . TYR A 1 176 ? -7.395 1.398 0.341 1.00 85.25 176 TYR A C 1
ATOM 1344 O O . TYR A 1 176 ? -7.836 1.399 1.491 1.00 85.25 176 TYR A O 1
ATOM 1352 N N . THR A 1 177 ? -7.359 0.287 -0.405 1.00 85.88 177 THR A N 1
ATOM 1353 C CA . THR A 1 177 ? -7.753 -1.021 0.144 1.00 85.88 177 THR A CA 1
ATOM 1354 C C . THR A 1 177 ? -6.826 -1.435 1.283 1.00 85.88 177 THR A C 1
ATOM 1356 O O . THR A 1 177 ? -7.308 -1.919 2.310 1.00 85.88 177 THR A O 1
ATOM 1359 N N . LEU A 1 178 ? -5.516 -1.220 1.141 1.00 89.00 178 LEU A N 1
ATOM 1360 C CA . LEU A 1 178 ? -4.544 -1.490 2.196 1.00 89.00 178 LEU A CA 1
ATOM 1361 C C . LEU A 1 178 ? -4.802 -0.625 3.435 1.00 89.00 178 LEU A C 1
ATOM 1363 O O . LEU A 1 178 ? -4.919 -1.178 4.525 1.00 89.00 178 LEU A O 1
ATOM 1367 N N . ILE A 1 179 ? -4.969 0.692 3.277 1.00 88.38 179 ILE A N 1
ATOM 1368 C CA . ILE A 1 179 ? -5.280 1.628 4.371 1.00 88.38 179 ILE A CA 1
ATOM 1369 C C . ILE A 1 179 ? -6.568 1.208 5.083 1.00 88.38 179 ILE A C 1
ATOM 1371 O O . ILE A 1 179 ? -6.583 1.083 6.305 1.00 88.38 179 ILE A O 1
ATOM 1375 N N . GLY A 1 180 ? -7.639 0.930 4.335 1.00 83.50 180 GLY A N 1
ATOM 1376 C CA . GLY A 1 180 ? -8.919 0.517 4.912 1.00 83.50 180 GLY A CA 1
ATOM 1377 C C . GLY A 1 180 ? -8.827 -0.829 5.627 1.00 83.50 180 GLY A C 1
ATOM 1378 O O . GLY A 1 180 ? -9.405 -1.005 6.698 1.00 83.50 180 GLY A O 1
ATOM 1379 N N . SER A 1 181 ? -8.052 -1.767 5.080 1.00 85.06 181 SER A N 1
ATOM 1380 C CA . SER A 1 181 ? -7.772 -3.041 5.743 1.00 85.06 181 SER A CA 1
ATOM 1381 C C . SER A 1 181 ? -7.018 -2.801 7.049 1.00 85.06 181 SER A C 1
ATOM 1383 O O . SER A 1 181 ? -7.490 -3.220 8.100 1.00 85.06 181 SER A O 1
ATOM 1385 N N . LEU A 1 182 ? -5.911 -2.056 7.016 1.00 84.50 182 LEU A N 1
ATOM 1386 C CA . LEU A 1 182 ? -5.124 -1.707 8.199 1.00 84.50 182 LEU A CA 1
ATOM 1387 C C . LEU A 1 182 ? -5.974 -1.017 9.275 1.00 84.50 182 LEU A C 1
ATOM 1389 O O . LEU A 1 182 ? -5.901 -1.413 10.433 1.00 84.50 182 LEU A O 1
ATOM 1393 N N . ALA A 1 183 ? -6.823 -0.056 8.905 1.00 82.31 183 ALA A N 1
ATOM 1394 C CA . ALA A 1 183 ? -7.708 0.662 9.824 1.00 82.31 183 ALA A CA 1
ATOM 1395 C C . ALA A 1 183 ? -8.706 -0.263 10.543 1.00 82.31 183 ALA A C 1
ATOM 1397 O O . ALA A 1 183 ? -8.950 -0.101 11.737 1.00 82.31 183 ALA A O 1
ATOM 1398 N N . ARG A 1 184 ? -9.235 -1.283 9.851 1.00 76.81 184 ARG A N 1
ATOM 1399 C CA . ARG A 1 184 ? -10.102 -2.306 10.470 1.00 76.81 184 ARG A CA 1
ATOM 1400 C C . ARG A 1 184 ? -9.355 -3.188 11.468 1.00 76.81 184 ARG A C 1
ATOM 1402 O O . ARG A 1 184 ? -9.971 -3.717 12.390 1.00 76.81 184 ARG A O 1
ATOM 1409 N N . PHE A 1 185 ? -8.050 -3.375 11.278 1.00 72.50 185 PHE A N 1
ATOM 1410 C CA . PHE A 1 185 ? -7.215 -4.196 12.158 1.00 72.50 185 PHE A CA 1
ATOM 1411 C C . PHE A 1 185 ? -6.558 -3.401 13.291 1.00 72.50 185 PHE A C 1
ATOM 1413 O O . PHE A 1 185 ? -6.274 -3.969 14.347 1.00 72.50 185 PHE A O 1
ATOM 1420 N N . TRP A 1 186 ? -6.339 -2.099 13.105 1.00 77.44 186 TRP A N 1
ATOM 1421 C CA . TRP A 1 186 ? -5.565 -1.254 14.004 1.00 77.44 186 TRP A CA 1
ATOM 1422 C C . TRP A 1 186 ? -6.330 0.024 14.363 1.00 77.44 186 TRP A C 1
ATOM 1424 O O . TRP A 1 186 ? -6.282 1.029 13.660 1.00 77.44 186 TRP A O 1
ATOM 1434 N N . ALA A 1 187 ? -7.028 -0.020 15.500 1.00 78.00 187 ALA A N 1
ATOM 1435 C CA . ALA A 1 187 ? -7.958 1.032 15.920 1.00 78.00 187 ALA A CA 1
ATOM 1436 C C . ALA A 1 187 ? -7.373 2.466 15.960 1.00 78.00 187 ALA A C 1
ATOM 1438 O O . ALA A 1 187 ? -8.049 3.354 15.452 1.00 78.00 187 ALA A O 1
ATOM 1439 N N . PRO A 1 188 ? -6.148 2.723 16.474 1.00 82.00 188 PRO A N 1
ATOM 1440 C CA . PRO A 1 188 ? -5.511 4.041 16.375 1.00 82.00 188 PRO A CA 1
ATOM 1441 C C . PRO A 1 188 ? -5.430 4.589 14.946 1.00 82.00 188 PRO A C 1
ATOM 1443 O O . PRO A 1 188 ? -5.736 5.753 14.715 1.00 82.00 188 PRO A O 1
ATOM 1446 N N . LEU A 1 189 ? -5.090 3.742 13.970 1.00 82.94 189 LEU A N 1
ATOM 1447 C CA . LEU A 1 189 ? -5.071 4.142 12.564 1.00 82.94 189 LEU A CA 1
ATOM 1448 C C . LEU A 1 189 ? -6.483 4.412 12.038 1.00 82.94 189 LEU A C 1
ATOM 1450 O O . LEU A 1 189 ? -6.681 5.329 11.249 1.00 82.94 189 LEU A O 1
ATOM 1454 N N . GLY A 1 190 ? -7.465 3.626 12.479 1.00 80.88 190 GLY A N 1
ATOM 1455 C CA . GLY A 1 190 ? -8.868 3.878 12.175 1.00 80.88 190 GLY A CA 1
ATOM 1456 C C . GLY A 1 190 ? -9.346 5.238 12.685 1.00 80.88 190 GLY A C 1
ATOM 1457 O O . GLY A 1 190 ? -10.025 5.951 11.954 1.00 80.88 190 GLY A O 1
ATOM 1458 N N . GLN A 1 191 ? -8.982 5.612 13.912 1.00 81.25 191 GLN A N 1
ATOM 1459 C CA . GLN A 1 191 ? -9.339 6.910 14.492 1.00 81.25 191 GLN A CA 1
ATOM 1460 C C . GLN A 1 191 ? -8.708 8.058 13.705 1.00 81.25 191 GLN A C 1
ATOM 1462 O O . GLN A 1 191 ? -9.413 8.984 13.315 1.00 81.25 191 GLN A O 1
ATOM 1467 N N . GLU A 1 192 ? -7.415 7.946 13.399 1.00 85.44 192 GLU A N 1
ATOM 1468 C CA . GLU A 1 192 ? -6.699 8.918 12.569 1.00 85.44 192 GLU A CA 1
ATOM 1469 C C . GLU A 1 192 ? -7.331 9.062 11.176 1.00 85.44 192 GLU A C 1
ATOM 1471 O O . GLU A 1 192 ? -7.466 10.153 10.630 1.00 85.44 192 GLU A O 1
ATOM 1476 N N . LEU A 1 193 ? -7.754 7.946 10.583 1.00 83.75 193 LEU A N 1
ATOM 1477 C CA . LEU A 1 193 ? -8.397 7.939 9.277 1.00 83.75 193 LEU A CA 1
ATOM 1478 C C . LEU A 1 193 ? -9.732 8.702 9.286 1.00 83.75 193 LEU A C 1
ATOM 1480 O O . LEU A 1 193 ? -10.018 9.422 8.331 1.00 83.75 193 LEU A O 1
ATOM 1484 N N . VAL A 1 194 ? -10.540 8.546 10.339 1.00 77.38 194 VAL A N 1
ATOM 1485 C CA . VAL A 1 194 ? -11.832 9.240 10.489 1.00 77.38 194 VAL A CA 1
ATOM 1486 C C . VAL A 1 194 ? -11.628 10.750 10.652 1.00 77.38 194 VAL A C 1
ATOM 1488 O O . VAL A 1 194 ? -12.409 11.535 10.116 1.00 77.38 194 VAL A O 1
ATOM 1491 N N . THR A 1 195 ? -10.576 11.172 11.357 1.00 80.38 195 THR A N 1
ATOM 1492 C CA . THR A 1 195 ? -10.272 12.594 11.587 1.00 80.38 195 THR A CA 1
ATOM 1493 C C . THR A 1 195 ? -9.504 13.244 10.429 1.00 80.38 195 THR A C 1
ATOM 1495 O O . THR A 1 195 ? -9.499 14.471 10.297 1.00 80.38 195 THR A O 1
ATOM 1498 N N . SER A 1 196 ? -8.887 12.454 9.546 1.00 81.06 196 SER A N 1
ATOM 1499 C CA . SER A 1 196 ? -8.067 12.957 8.443 1.00 81.06 196 SER A CA 1
ATOM 1500 C C . SER A 1 196 ? -8.892 13.470 7.256 1.00 81.06 196 SER A C 1
ATOM 1502 O O . SER A 1 196 ? -9.337 12.726 6.377 1.00 81.06 196 SER A O 1
ATOM 1504 N N . THR A 1 197 ? -8.999 14.796 7.143 1.00 76.75 197 THR A N 1
ATOM 1505 C CA . THR A 1 197 ? -9.607 15.457 5.970 1.00 76.75 197 THR A CA 1
ATOM 1506 C C . THR A 1 197 ? -8.823 15.227 4.671 1.00 76.75 197 THR A C 1
ATOM 1508 O O . THR A 1 197 ? -9.391 15.297 3.576 1.00 76.75 197 THR A O 1
ATOM 1511 N N . VAL A 1 198 ? -7.524 14.923 4.771 1.00 77.38 198 VAL A N 1
ATOM 1512 C CA . VAL A 1 198 ? -6.634 14.688 3.626 1.00 77.38 198 VAL A CA 1
ATOM 1513 C C . VAL A 1 198 ? -7.009 13.397 2.903 1.00 77.38 198 VAL A C 1
ATOM 1515 O O . VAL A 1 198 ? -7.095 13.398 1.674 1.00 77.38 198 VAL A O 1
ATOM 1518 N N . VAL A 1 199 ? -7.301 12.320 3.642 1.00 73.50 199 VAL A N 1
ATOM 1519 C CA . VAL A 1 199 ? -7.690 11.035 3.042 1.00 73.50 199 VAL A CA 1
ATOM 1520 C C . VAL A 1 199 ? -9.014 11.170 2.292 1.00 73.50 199 VAL A C 1
ATOM 1522 O O . VAL A 1 199 ? -9.099 10.771 1.133 1.00 73.50 199 VAL A O 1
ATOM 1525 N N . VAL A 1 200 ? -10.022 11.802 2.903 1.00 70.06 200 VAL A N 1
ATOM 1526 C CA . VAL A 1 200 ? -11.342 12.000 2.278 1.00 70.06 200 VAL A CA 1
ATOM 1527 C C . VAL A 1 200 ? -11.231 12.812 0.983 1.00 70.06 200 VAL A C 1
ATOM 1529 O O . VAL A 1 200 ? -11.809 12.435 -0.039 1.00 70.06 200 VAL A O 1
ATOM 1532 N N . ARG A 1 201 ? -10.451 13.903 0.987 1.00 74.19 201 ARG A N 1
ATOM 1533 C CA . ARG A 1 201 ? -10.204 14.711 -0.222 1.00 74.19 201 ARG A CA 1
ATOM 1534 C C . ARG A 1 201 ? -9.472 13.916 -1.300 1.00 74.19 201 ARG A C 1
ATOM 1536 O O . ARG A 1 201 ? -9.871 13.964 -2.461 1.00 74.19 201 ARG A O 1
ATOM 1543 N N . SER A 1 202 ? -8.438 13.174 -0.914 1.00 74.00 202 SER A N 1
ATOM 1544 C CA . SER A 1 202 ? -7.644 12.340 -1.817 1.00 74.00 202 SER A CA 1
ATOM 1545 C C . SER A 1 202 ? -8.508 11.260 -2.484 1.00 74.00 202 SER A C 1
ATOM 1547 O O . SER A 1 202 ? -8.531 11.175 -3.709 1.00 74.00 202 SER A O 1
ATOM 1549 N N . MET A 1 203 ? -9.334 10.541 -1.713 1.00 68.81 203 MET A N 1
ATOM 1550 C CA . MET A 1 203 ? -10.283 9.554 -2.243 1.00 68.81 203 MET A CA 1
ATOM 1551 C C . MET A 1 203 ? -11.269 10.165 -3.235 1.00 68.81 203 MET A C 1
ATOM 1553 O O . MET A 1 203 ? -11.523 9.590 -4.294 1.00 68.81 203 MET A O 1
ATOM 1557 N N . ARG A 1 204 ? -11.842 11.326 -2.893 1.00 68.44 204 ARG A N 1
ATOM 1558 C CA . ARG A 1 204 ? -12.784 12.027 -3.767 1.00 68.44 204 ARG A CA 1
ATOM 1559 C C . ARG A 1 204 ? -12.118 12.383 -5.093 1.00 68.44 204 ARG A C 1
ATOM 1561 O O . ARG A 1 204 ? -12.727 12.179 -6.135 1.00 68.44 204 ARG A O 1
ATOM 1568 N N . HIS A 1 205 ? -10.872 12.847 -5.060 1.00 68.81 205 HIS A N 1
ATOM 1569 C CA . HIS A 1 205 ? -10.107 13.138 -6.268 1.00 68.81 205 HIS A CA 1
ATOM 1570 C C . HIS A 1 205 ? -9.851 11.877 -7.106 1.00 68.81 205 HIS A C 1
ATOM 1572 O O . HIS A 1 205 ? -10.062 11.903 -8.314 1.00 68.81 205 HIS A O 1
ATOM 1578 N N . THR A 1 206 ? -9.474 10.751 -6.492 1.00 67.25 206 THR A N 1
ATOM 1579 C CA . THR A 1 206 ? -9.287 9.485 -7.220 1.00 67.25 206 THR A CA 1
ATOM 1580 C C . THR A 1 206 ? -10.588 8.985 -7.846 1.00 67.25 206 THR A C 1
ATOM 1582 O O . THR A 1 206 ? -10.581 8.577 -9.005 1.00 67.25 206 THR A O 1
ATOM 1585 N N . LEU A 1 207 ? -11.714 9.046 -7.130 1.00 64.38 207 LEU A N 1
ATOM 1586 C CA . LEU A 1 207 ? -13.022 8.636 -7.653 1.00 64.38 207 LEU A CA 1
ATOM 1587 C C . LEU A 1 207 ? -13.504 9.540 -8.793 1.00 64.38 207 LEU A C 1
ATOM 1589 O O . LEU A 1 207 ? -13.951 9.034 -9.819 1.00 64.38 207 LEU A O 1
ATOM 1593 N N . LEU A 1 208 ? -13.387 10.862 -8.635 1.00 63.88 208 LEU A N 1
ATOM 1594 C CA . LEU A 1 208 ? -13.795 11.829 -9.657 1.00 63.88 208 LEU A CA 1
ATOM 1595 C C . LEU A 1 208 ? -12.889 11.771 -10.890 1.00 63.88 208 LEU A C 1
ATOM 1597 O O . LEU A 1 208 ? -13.394 11.752 -12.009 1.00 63.88 208 LEU A O 1
ATOM 1601 N N . GLY A 1 209 ? -11.573 11.655 -10.697 1.00 60.59 209 GLY A N 1
ATOM 1602 C CA . GLY A 1 209 ? -10.626 11.448 -11.791 1.00 60.59 209 GLY A CA 1
ATOM 1603 C C . GLY A 1 209 ? -10.904 10.149 -12.549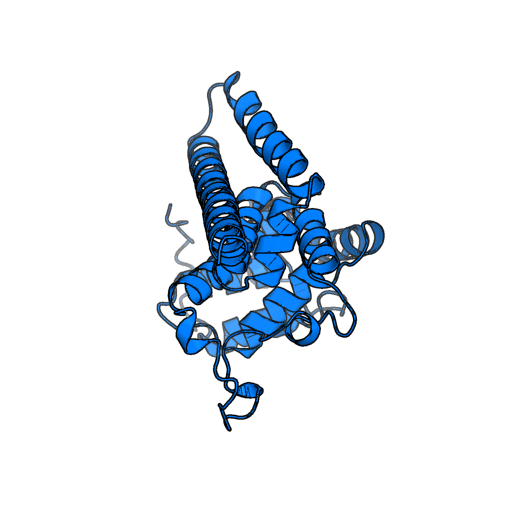 1.00 60.59 209 GLY A C 1
ATOM 1604 O O . GLY A 1 209 ? -10.820 10.126 -13.768 1.00 60.59 209 GLY A O 1
ATOM 1605 N N . SER A 1 210 ? -11.334 9.090 -11.853 1.00 55.75 210 SER A N 1
ATOM 1606 C CA . SER A 1 210 ? -11.751 7.825 -12.482 1.00 55.75 210 SER A CA 1
ATOM 1607 C C . SER A 1 210 ? -13.059 7.943 -13.274 1.00 55.75 210 SER A C 1
ATOM 1609 O O . SER A 1 210 ? -13.247 7.209 -14.239 1.00 55.75 210 SER A O 1
ATOM 1611 N N . ALA A 1 211 ? -13.965 8.843 -12.877 1.00 52.22 211 ALA A N 1
ATOM 1612 C CA . ALA A 1 211 ? -15.234 9.081 -13.565 1.00 52.22 211 ALA A CA 1
ATOM 1613 C C . ALA A 1 211 ? -15.058 9.891 -14.863 1.00 52.22 211 ALA A C 1
ATOM 1615 O O . ALA A 1 211 ? -15.779 9.653 -15.826 1.00 52.22 211 ALA A O 1
ATOM 1616 N N . GLN A 1 212 ? -14.067 10.787 -14.932 1.00 51.84 212 GLN A N 1
ATOM 1617 C CA . GLN A 1 212 ? -13.753 11.557 -16.147 1.00 51.84 212 GLN A CA 1
ATOM 1618 C C . GLN A 1 212 ? -13.221 10.690 -17.304 1.00 51.84 212 GLN A C 1
ATOM 1620 O O . GLN A 1 212 ? -13.328 11.080 -18.461 1.00 51.84 212 GLN A O 1
ATOM 1625 N N . PHE A 1 213 ? -12.726 9.476 -17.033 1.00 45.97 213 PHE A N 1
ATOM 1626 C CA . PHE A 1 213 ? -12.320 8.522 -18.077 1.00 45.97 213 PHE A CA 1
ATOM 1627 C C . PHE A 1 213 ? -13.491 7.942 -18.899 1.00 45.97 213 PHE A C 1
ATOM 1629 O O . PHE A 1 213 ? -13.235 7.187 -19.833 1.00 45.97 213 PHE A O 1
ATOM 1636 N N . PHE A 1 214 ? -14.752 8.259 -18.575 1.00 39.41 214 PHE A N 1
ATOM 1637 C CA . PHE A 1 214 ? -15.942 7.688 -19.222 1.00 39.41 214 PHE A CA 1
ATOM 1638 C C . PHE A 1 214 ? -16.504 8.487 -20.408 1.00 39.41 214 PHE A C 1
ATOM 1640 O O . PHE A 1 214 ? -17.401 7.984 -21.080 1.00 39.41 214 PHE A O 1
ATOM 1647 N N . GLU A 1 215 ? -15.986 9.678 -20.718 1.00 41.09 215 GLU A N 1
ATOM 1648 C CA . GLU A 1 215 ? -16.412 10.414 -21.927 1.00 41.09 215 GLU A CA 1
ATOM 1649 C C . GLU A 1 215 ? -15.780 9.871 -23.224 1.00 41.09 215 GLU A C 1
ATOM 1651 O O . GLU A 1 215 ? -16.147 10.278 -24.323 1.00 41.09 215 GLU A O 1
ATOM 1656 N N . VAL A 1 216 ? -14.869 8.899 -23.116 1.00 40.31 216 VAL A N 1
ATOM 1657 C CA . VAL A 1 216 ? -14.223 8.225 -24.249 1.00 40.31 216 VAL A CA 1
ATOM 1658 C C . VAL A 1 216 ? -14.566 6.733 -24.177 1.00 40.31 216 VAL A C 1
ATOM 1660 O O . VAL A 1 216 ? -14.466 6.165 -23.090 1.00 40.31 216 VAL A O 1
ATOM 1663 N N . PRO A 1 217 ? -14.962 6.056 -25.275 1.00 40.16 217 PRO A N 1
ATOM 1664 C CA . PRO A 1 217 ? -15.271 4.627 -25.253 1.00 40.16 217 PRO A CA 1
ATOM 1665 C C . PRO A 1 217 ? -14.088 3.829 -24.686 1.00 40.16 217 PRO A C 1
ATOM 1667 O O . PRO A 1 217 ? -12.973 3.840 -25.208 1.00 40.16 217 PRO A O 1
ATOM 1670 N N . VAL A 1 218 ? -14.346 3.187 -23.549 1.00 41.78 218 VAL A N 1
ATOM 1671 C CA . VAL A 1 218 ? -13.323 2.727 -22.611 1.00 41.78 218 VAL A CA 1
ATOM 1672 C C . VAL A 1 218 ? -12.853 1.307 -22.969 1.00 41.78 218 VAL A C 1
ATOM 1674 O O . VAL A 1 218 ? -13.685 0.400 -23.054 1.00 41.78 218 VAL A O 1
ATOM 1677 N N . PRO A 1 219 ? -11.541 1.040 -23.111 1.00 45.69 219 PRO A N 1
ATOM 1678 C CA . PRO A 1 219 ? -11.028 -0.323 -23.237 1.00 45.69 219 PRO A CA 1
ATOM 1679 C C . PRO A 1 219 ? -11.280 -1.125 -21.949 1.00 45.69 219 PRO A C 1
ATOM 1681 O O . PRO A 1 219 ? -11.264 -0.578 -20.848 1.00 45.69 219 PRO A O 1
ATOM 1684 N N . SER A 1 220 ? -11.404 -2.450 -22.050 1.00 52.50 220 SER A N 1
ATOM 1685 C CA . SER A 1 220 ? -11.655 -3.387 -20.932 1.00 52.50 220 SER A CA 1
ATOM 1686 C C . SER A 1 220 ? -10.795 -3.188 -19.665 1.00 52.50 220 SER A C 1
ATOM 1688 O O . SER A 1 220 ? -11.229 -3.536 -18.566 1.00 52.50 220 SER A O 1
ATOM 1690 N N . ARG A 1 221 ? -9.603 -2.583 -19.777 1.00 45.81 221 ARG A N 1
ATOM 1691 C CA . ARG A 1 221 ? -8.710 -2.279 -18.646 1.00 45.81 221 ARG A CA 1
ATOM 1692 C C . ARG A 1 221 ? -9.239 -1.197 -17.694 1.00 45.81 221 ARG A C 1
ATOM 1694 O O . ARG A 1 221 ? -9.002 -1.317 -16.491 1.00 45.81 221 ARG A O 1
ATOM 1701 N N . SER A 1 222 ? -9.972 -0.184 -18.163 1.00 50.72 222 SER A N 1
ATOM 1702 C CA . SER A 1 222 ? -10.417 0.908 -17.277 1.00 50.72 222 SER A CA 1
ATOM 1703 C C . SER A 1 222 ? -11.697 0.570 -16.499 1.00 50.72 222 SER A C 1
ATOM 1705 O O . SER A 1 222 ? -11.896 1.081 -15.399 1.00 50.72 222 SER A O 1
ATOM 1707 N N . ALA A 1 223 ? -12.501 -0.390 -16.971 1.00 55.28 223 ALA A N 1
ATOM 1708 C CA . ALA A 1 223 ? -13.623 -0.945 -16.202 1.00 55.28 223 ALA A CA 1
ATOM 1709 C C . ALA A 1 223 ? -13.152 -1.751 -14.972 1.00 55.28 223 ALA A C 1
ATOM 1711 O O . ALA A 1 223 ? -13.744 -1.670 -13.892 1.00 55.28 223 ALA A O 1
ATOM 1712 N N . ASP A 1 224 ? -12.059 -2.508 -15.103 1.00 59.16 224 ASP A N 1
ATOM 1713 C CA . ASP A 1 224 ? -11.446 -3.243 -13.988 1.00 59.16 224 ASP A CA 1
ATOM 1714 C C . ASP A 1 224 ? -10.745 -2.319 -12.989 1.00 59.16 224 ASP A C 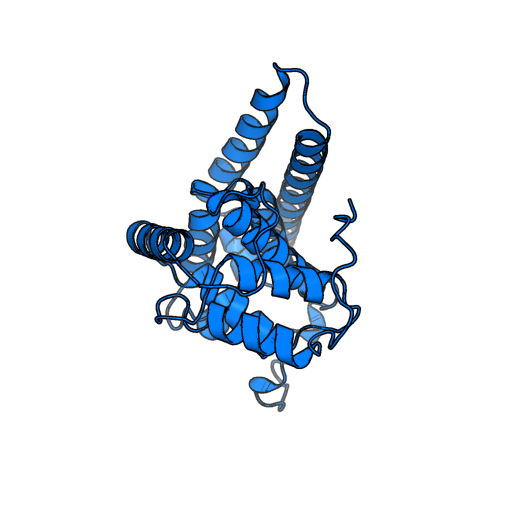1
ATOM 1716 O O . ASP A 1 224 ? -10.719 -2.604 -11.789 1.00 59.16 224 ASP A O 1
ATOM 1720 N N . PHE A 1 225 ? -10.180 -1.211 -13.469 1.00 56.12 225 PHE A N 1
ATOM 1721 C CA . PHE A 1 225 ? -9.667 -0.151 -12.611 1.00 56.12 225 PHE A CA 1
ATOM 1722 C C . PHE A 1 225 ? -10.794 0.504 -11.803 1.00 56.12 225 PHE A C 1
ATOM 1724 O O . PHE A 1 225 ? -10.710 0.550 -10.578 1.00 56.12 225 PHE A O 1
ATOM 1731 N N . PHE A 1 226 ? -11.888 0.910 -12.455 1.00 57.44 226 PHE A N 1
ATOM 1732 C CA . PHE A 1 226 ? -13.037 1.526 -11.788 1.00 57.44 226 PHE A CA 1
ATOM 1733 C C . PHE A 1 226 ? -13.679 0.591 -10.757 1.00 57.44 226 PHE A C 1
ATOM 1735 O O . PHE A 1 226 ? -13.907 0.991 -9.617 1.00 57.44 226 PHE A O 1
ATOM 1742 N N . ARG A 1 227 ? -13.898 -0.687 -11.104 1.00 65.56 227 ARG A N 1
ATOM 1743 C CA . ARG A 1 227 ? -14.403 -1.685 -10.146 1.00 65.56 227 ARG A CA 1
ATOM 1744 C C . ARG A 1 227 ? -13.503 -1.807 -8.922 1.00 65.56 227 ARG A C 1
ATOM 1746 O O . ARG A 1 227 ? -14.014 -1.866 -7.804 1.00 65.56 227 ARG A O 1
ATOM 1753 N N . ARG A 1 228 ? -12.180 -1.810 -9.114 1.00 61.88 228 ARG A N 1
ATOM 1754 C CA . ARG A 1 228 ? -11.216 -1.826 -8.007 1.00 61.88 228 ARG A CA 1
ATOM 1755 C C . ARG A 1 228 ? -11.266 -0.540 -7.193 1.00 61.88 228 ARG A C 1
ATOM 1757 O O . ARG A 1 228 ? -11.372 -0.635 -5.981 1.00 61.88 228 ARG A O 1
ATOM 1764 N N . ALA A 1 229 ? -11.280 0.632 -7.822 1.00 59.56 229 ALA A N 1
ATOM 1765 C CA . ALA A 1 229 ? -11.376 1.916 -7.131 1.00 59.56 229 ALA A CA 1
ATOM 1766 C C . ALA A 1 229 ? -12.656 2.021 -6.283 1.00 59.56 229 ALA A C 1
ATOM 1768 O O . ALA A 1 229 ? -12.582 2.326 -5.095 1.00 59.56 229 ALA A O 1
ATOM 1769 N N . VAL A 1 230 ? -13.817 1.672 -6.846 1.00 63.84 230 VAL A N 1
ATOM 1770 C CA . VAL A 1 230 ? -15.098 1.643 -6.121 1.00 63.84 230 VAL A CA 1
ATOM 1771 C C . VAL A 1 230 ? -15.059 0.638 -4.970 1.00 63.84 230 VAL A C 1
ATOM 1773 O O . VAL A 1 230 ? -15.499 0.952 -3.864 1.00 63.84 230 VAL A O 1
ATOM 1776 N N . HIS A 1 231 ? -14.508 -0.558 -5.193 1.00 70.69 231 HIS A N 1
ATOM 1777 C CA . HIS A 1 231 ? -14.351 -1.561 -4.141 1.00 70.69 231 HIS A CA 1
ATOM 1778 C C . HIS A 1 231 ? -13.451 -1.063 -3.002 1.00 70.69 231 HIS A C 1
ATOM 1780 O O . HIS A 1 231 ? -13.835 -1.165 -1.837 1.00 70.69 231 HIS A O 1
ATOM 1786 N N . SER A 1 232 ? -12.305 -0.463 -3.326 1.00 65.50 232 SER A N 1
ATOM 1787 C CA . SER A 1 232 ? -11.380 0.128 -2.359 1.00 65.50 232 SER A CA 1
ATOM 1788 C C . SER A 1 232 ? -12.032 1.243 -1.557 1.00 65.50 232 SER A C 1
ATOM 1790 O O . SER A 1 232 ? -11.934 1.262 -0.331 1.00 65.50 232 SER A O 1
ATOM 1792 N N . CYS A 1 233 ? -12.757 2.141 -2.225 1.00 65.25 233 CYS A N 1
ATOM 1793 C CA . CYS A 1 233 ? -13.484 3.212 -1.560 1.00 65.25 233 CYS A CA 1
ATOM 1794 C C . CYS A 1 233 ? -14.597 2.667 -0.671 1.00 65.25 233 CYS A C 1
ATOM 1796 O O . CYS A 1 233 ? -14.763 3.162 0.436 1.00 65.25 233 CYS A O 1
ATOM 1798 N N . ARG A 1 234 ? -15.296 1.604 -1.081 1.00 68.88 234 ARG A N 1
ATOM 1799 C CA . ARG A 1 234 ? -16.283 0.927 -0.233 1.00 68.88 234 ARG A CA 1
ATOM 1800 C C . ARG A 1 234 ? -15.635 0.290 0.995 1.00 68.88 234 ARG A C 1
ATOM 1802 O O . ARG A 1 234 ? -16.184 0.431 2.084 1.00 68.88 234 ARG A O 1
ATOM 1809 N N . ILE A 1 235 ? -14.494 -0.390 0.855 1.00 68.75 235 ILE A N 1
ATOM 1810 C CA . ILE A 1 235 ? -13.754 -0.954 1.997 1.00 68.75 235 ILE A CA 1
ATOM 1811 C C . ILE A 1 235 ? -13.357 0.158 2.965 1.00 68.75 235 ILE A C 1
ATOM 1813 O O . ILE A 1 235 ? -13.587 0.024 4.166 1.00 68.75 235 ILE A O 1
ATOM 1817 N N . LEU A 1 236 ? -12.802 1.249 2.442 1.00 64.12 236 LEU A N 1
ATOM 1818 C CA . LEU A 1 236 ? -12.321 2.368 3.241 1.00 64.12 236 LEU A CA 1
ATOM 1819 C C . LEU A 1 236 ? -13.474 3.113 3.928 1.00 64.12 236 LEU A C 1
ATOM 1821 O O . LEU A 1 236 ? -13.415 3.360 5.126 1.00 64.12 236 LEU A O 1
ATOM 1825 N N . TRP A 1 237 ? -14.572 3.357 3.215 1.00 69.50 237 TRP A N 1
ATOM 1826 C CA . TRP A 1 237 ? -15.808 3.927 3.756 1.00 69.50 237 TRP A CA 1
ATOM 1827 C C . TRP A 1 237 ? -16.417 3.049 4.853 1.00 69.50 237 TRP A C 1
ATOM 1829 O O . TRP A 1 237 ? -16.783 3.530 5.922 1.00 69.50 237 TRP A O 1
ATOM 1839 N N . THR A 1 238 ? -16.464 1.733 4.628 1.00 69.19 238 THR A N 1
ATOM 1840 C CA . THR A 1 238 ? -16.939 0.774 5.637 1.00 69.19 238 THR A CA 1
ATOM 1841 C C . THR A 1 238 ? -16.031 0.782 6.866 1.00 69.19 238 THR A C 1
ATOM 1843 O O . THR A 1 238 ? -16.529 0.691 7.982 1.00 69.19 238 THR A O 1
ATOM 1846 N N . ALA A 1 239 ? -14.712 0.906 6.684 1.00 64.12 239 ALA A N 1
ATOM 1847 C CA . ALA A 1 239 ? -13.765 1.017 7.789 1.00 64.12 239 ALA A CA 1
ATOM 1848 C C . ALA A 1 239 ? -14.004 2.294 8.609 1.00 64.12 239 ALA A C 1
ATOM 1850 O O . ALA A 1 239 ? -14.082 2.209 9.830 1.00 64.12 239 ALA A O 1
ATOM 1851 N N . ILE A 1 240 ? -14.193 3.440 7.946 1.00 67.00 240 ILE A N 1
ATOM 1852 C CA . ILE A 1 240 ? -14.502 4.729 8.586 1.00 67.00 240 ILE A CA 1
ATOM 1853 C C . ILE A 1 240 ? -15.773 4.616 9.435 1.00 67.00 240 ILE A C 1
ATOM 1855 O O . ILE A 1 240 ? -15.741 4.919 10.623 1.00 67.00 240 ILE A O 1
ATOM 1859 N N . HIS A 1 241 ? -16.871 4.106 8.868 1.00 68.62 241 HIS A N 1
ATOM 1860 C CA . HIS A 1 241 ? -18.131 3.961 9.605 1.00 68.62 241 HIS A CA 1
ATOM 1861 C C . HIS A 1 241 ? -18.069 2.931 10.731 1.00 68.62 241 HIS A C 1
ATOM 1863 O O . HIS A 1 241 ? -18.664 3.143 11.784 1.00 68.62 241 HIS A O 1
ATOM 1869 N N . PHE A 1 242 ? -17.358 1.820 10.525 1.00 68.69 242 PHE A N 1
ATOM 1870 C CA . PHE A 1 242 ? -17.161 0.817 11.567 1.00 68.69 242 PHE A CA 1
ATOM 1871 C C . PHE A 1 242 ? -16.420 1.412 12.770 1.00 68.69 242 PHE A C 1
ATOM 1873 O O . PHE A 1 242 ? -16.836 1.219 13.909 1.00 68.69 242 PHE A O 1
ATOM 1880 N N . VAL A 1 243 ? -15.353 2.174 12.517 1.00 64.88 243 VAL A N 1
ATOM 1881 C CA . VAL A 1 243 ? -14.572 2.820 13.577 1.00 64.88 243 VAL A CA 1
ATOM 1882 C C . VAL A 1 243 ? -15.378 3.920 14.268 1.00 64.88 243 VAL A C 1
ATOM 1884 O O . VAL A 1 243 ? -15.385 3.969 15.495 1.00 64.88 243 VAL A O 1
ATOM 1887 N N . ASP A 1 244 ? -16.093 4.762 13.518 1.00 66.69 244 ASP A N 1
ATOM 1888 C CA . ASP A 1 244 ? -16.954 5.814 14.079 1.00 66.69 244 ASP A CA 1
ATOM 1889 C C . ASP A 1 244 ? -18.046 5.232 14.997 1.00 66.69 244 ASP A C 1
ATOM 1891 O O . ASP A 1 244 ? -18.271 5.727 16.103 1.00 66.69 244 ASP A O 1
ATOM 1895 N N . ALA A 1 245 ? -18.665 4.116 14.598 1.00 65.38 245 ALA A N 1
ATOM 1896 C CA . ALA A 1 245 ? -19.636 3.406 15.427 1.00 65.38 245 ALA A CA 1
ATOM 1897 C C . ALA A 1 245 ? -19.007 2.836 16.713 1.00 65.38 245 ALA A C 1
ATOM 1899 O O . ALA A 1 245 ? -19.570 3.008 17.794 1.00 65.38 245 ALA A O 1
ATOM 1900 N N . GLU A 1 246 ? -17.827 2.205 16.633 1.00 64.38 246 GLU A N 1
ATOM 1901 C CA . GLU A 1 246 ? -17.122 1.710 17.826 1.00 64.38 246 GLU A CA 1
ATOM 1902 C C . GLU A 1 246 ? -16.721 2.836 18.792 1.00 64.38 246 GLU A C 1
ATOM 1904 O O . GLU A 1 246 ? -16.760 2.643 20.010 1.00 64.38 246 GLU A O 1
ATOM 1909 N N . VAL A 1 247 ? -16.321 4.001 18.272 1.00 63.31 247 VAL A N 1
ATOM 1910 C CA . VAL A 1 247 ? -15.964 5.172 19.086 1.00 63.31 247 VAL A CA 1
ATOM 1911 C C . VAL A 1 247 ? -17.196 5.722 19.807 1.00 63.31 247 VAL A C 1
ATOM 1913 O O . VAL A 1 247 ? -17.134 5.952 21.014 1.00 63.31 247 VAL A O 1
ATOM 1916 N N . LYS A 1 248 ? -18.332 5.857 19.113 1.00 69.12 248 LYS A N 1
ATOM 1917 C CA . LYS A 1 248 ? -19.592 6.341 19.704 1.00 69.12 248 LYS A CA 1
ATOM 1918 C C . LYS A 1 248 ? -20.117 5.431 20.814 1.00 69.12 248 LYS A C 1
ATOM 1920 O O . LYS A 1 248 ? -20.529 5.930 21.855 1.00 69.12 248 LYS A O 1
ATOM 1925 N N . ILE A 1 249 ? -20.038 4.109 20.639 1.00 66.88 249 ILE A N 1
ATOM 1926 C CA . ILE A 1 249 ? -20.459 3.139 21.667 1.00 66.88 249 ILE A CA 1
ATOM 1927 C C . ILE A 1 249 ? -19.625 3.284 22.949 1.00 66.88 249 ILE A C 1
ATOM 1929 O O . ILE A 1 249 ? -20.165 3.193 24.047 1.00 66.88 249 ILE A O 1
ATOM 1933 N N . LYS A 1 250 ? -18.317 3.545 22.834 1.00 60.16 250 LYS A N 1
ATOM 1934 C CA . LYS A 1 250 ? -17.425 3.697 23.997 1.00 60.16 250 LYS A CA 1
ATOM 1935 C C . LYS A 1 250 ? -17.588 5.011 24.758 1.00 60.16 250 LYS A C 1
ATOM 1937 O O . LYS A 1 250 ? -17.108 5.088 25.879 1.00 60.16 250 LYS A O 1
ATOM 1942 N N . HIS A 1 251 ? -18.206 6.028 24.161 1.00 61.03 251 HIS A N 1
ATOM 1943 C CA . HIS A 1 251 ? -18.448 7.323 24.808 1.00 61.03 251 HIS A CA 1
ATOM 1944 C C . HIS A 1 251 ? -19.854 7.455 25.417 1.00 61.03 251 HIS A C 1
ATOM 1946 O O . HIS A 1 251 ? -20.143 8.463 26.057 1.00 61.03 251 HIS A O 1
ATOM 1952 N N . HIS A 1 252 ? -20.720 6.455 25.235 1.00 53.03 252 HIS A N 1
ATOM 1953 C CA . HIS A 1 252 ? -22.063 6.397 25.826 1.00 53.03 252 HIS A CA 1
ATOM 1954 C C . HIS A 1 252 ? -22.194 5.391 26.985 1.00 53.03 252 HIS A C 1
ATOM 1956 O O . HIS A 1 252 ? -23.299 5.169 27.479 1.00 53.03 252 HIS A O 1
ATOM 1962 N N . HIS A 1 253 ? -21.075 4.824 27.439 1.00 43.84 253 HIS A N 1
ATOM 1963 C CA . HIS A 1 253 ? -20.945 4.022 28.657 1.00 43.84 253 HIS A CA 1
ATOM 1964 C C . HIS A 1 253 ? -19.879 4.638 29.558 1.00 43.84 253 HIS A C 1
ATOM 1966 O O . HIS A 1 253 ? -20.049 4.538 30.791 1.00 43.84 253 HIS A O 1
#

Radius of gyration: 18.74 Å; chains: 1; bounding box: 45×40×54 Å

pLDDT: mean 70.8, std 15.09, range [27.2, 91.06]